Protein AF-A0A6A4A8B9-F1 (afdb_monomer)

Nearest PDB structures (foldseek):
  1eq6-assembly1_A  TM=3.989E-01  e=9.276E-01  Saccharomyces cerevisiae
  1jhs-assembly1_A  TM=3.597E-01  e=8.262E-01  Saccharomyces cerevisiae
  6zu5-assembly1_SC0  TM=3.795E-01  e=9.276E-01  Paranosema locustae
  7syr-assembly1_D  TM=2.553E-01  e=8.262E-01  Oryctolagus cuniculus
  6hmj-assembly1_A  TM=1.274E-01  e=1.562E+00  Nakamurella multipartita DSM 44233

Organism: NCBI:txid53985

Radius of gyration: 29.52 Å; Cα contacts (8 Å, |Δi|>4): 444; chains: 1; bounding box: 82×66×78 Å

Foldseek 3Di:
DPPDFDKAWPDAFDALQVVLVVVVVDAAKDWPDWDWDWDPRDPDPDTDTKIKTKIAHPFPVLCVVPVPDGFQKMKIWTAGPPPRTIIIIMGHDGPDPDRDDDQQDQRPVLLVQLLVVLVVVDDLVVSLVVSCVVVVDDPRNDDDSVVSVCSSPDPVSHPDDDDPDFDADPLQLLLLVQCVVVVQKDFQDDDCPDPVVVVPDPVPPQPPQKTFMHGHQFDWDQDPVVRDIWGPTPPSNTDDPVLSCQQHPPADPNHWIAGQVVLDIPGSNCVVRVYHSNSSNSCVVVVNPDPPPDDPPDPPDPCPVVVVVVVVPDDDDDPPDDDDPDDDD

Solvent-accessible surface area (backbone atoms only — not comparable to full-atom values): 19930 Å² total; per-residue (Å²): 132,84,81,80,79,70,70,45,78,77,43,73,74,28,47,56,69,56,41,51,55,54,57,66,74,46,73,52,59,42,80,78,44,76,46,80,41,78,51,82,83,66,90,67,88,68,92,52,50,14,41,41,33,37,31,34,66,64,36,60,47,33,42,66,77,31,77,90,52,78,55,64,22,34,36,36,39,41,34,32,73,83,81,41,31,25,33,34,30,36,30,72,52,66,78,49,86,68,76,54,90,70,77,43,66,81,50,73,68,55,48,52,52,45,44,57,42,46,75,72,67,51,54,65,69,57,42,52,55,45,48,31,66,74,66,75,45,58,80,80,59,44,56,57,66,74,62,47,42,52,56,76,67,35,66,93,62,52,89,69,73,84,75,92,62,78,70,73,50,73,46,44,48,48,24,26,52,51,33,35,75,67,70,32,33,46,73,57,73,82,45,94,83,35,70,71,55,72,58,73,51,76,92,66,68,67,54,93,56,37,48,34,33,34,59,51,87,74,59,69,46,76,38,80,91,77,73,47,75,40,46,82,50,60,79,77,41,49,65,56,73,73,64,53,42,30,62,41,63,89,53,49,97,67,24,37,59,26,34,60,78,83,62,40,46,77,37,56,35,20,75,75,62,62,40,41,42,61,44,48,41,50,25,52,76,70,66,62,56,79,68,76,91,57,79,82,82,71,84,81,59,92,58,60,69,64,49,65,60,48,67,76,72,58,79,93,68,79,77,94,70,89,76,77,96,77,81,87,129

Sequence (329 aa):
MVKRLLWTPLAIGFSAKDADTLLETLKASKITKSEPVPCTVCNDSAPHNMRYRLVRCSCKACAQEAPHAKCPWRGKTLHCEKLHTVDIFETGKHLTEIRAPTQPRLSAEMKDFARTMTAQGLTPVRIRNGIMRGFNLAPEDLPALAKFLTCCTSESLSGKTFASQPVIPASTLRRSKQLAAAKLLHEYMPTRGSIEFLLDNDDLTIPPESMRVISKPCPRVFDPEVGRTHEALMVTAQQGAHLSRMEIAEMPSFGWLVDTKARTCACRFYQKYAACISLAYALSVRGQLGTGQRETLVYRGPNKKRRLQSENQQESGRPPQSGYALNRR

Mean predicted aligned error: 17.63 Å

pLDDT: mean 81.0, std 16.04, range [36.56, 96.81]

Secondary structure (DSSP, 8-state):
----PPPEEEEEEEEHHHHHHHHHHSPPEEEEEEEEEE--SS--SS--EEEEEEEEE--HHHHHH-TTS--S-EEEEEEETTT-EEEEEEES--S------PPP---HHHHHHHHHHHHTT--HHHHHHHHHHHTT--GGGS--HHHHHHHHH-GGGS-PPPPSS----HHHHHHHHHHHHTTSEEE----TTSHHHHS--GGG---TTEEEEEE-PPPEEEETTTTEEEESS-GGG---HHHHHTTTTT--TT-EEEETTTTEE-SHHHHHHS--HHHHHHHHHTT-S---S-------STTHHHHHHHHTT--S---S----S----

Structure (mmCIF, N/CA/C/O backbone):
data_AF-A0A6A4A8B9-F1
#
_entry.id   AF-A0A6A4A8B9-F1
#
loop_
_atom_site.group_PDB
_atom_site.id
_atom_site.type_symbol
_atom_site.label_atom_id
_atom_site.label_alt_id
_atom_site.label_comp_id
_atom_site.label_asym_id
_atom_site.label_entity_id
_atom_site.label_seq_id
_atom_site.pdbx_PDB_ins_code
_atom_site.Cartn_x
_atom_site.Cartn_y
_atom_site.Cartn_z
_atom_site.occupancy
_atom_site.B_iso_or_equiv
_atom_site.auth_seq_id
_atom_site.auth_comp_id
_atom_site.auth_asym_id
_atom_site.auth_atom_id
_atom_site.pdbx_PDB_model_num
ATOM 1 N N . MET A 1 1 ? -37.802 8.720 9.685 1.00 40.09 1 MET A N 1
ATOM 2 C CA . MET A 1 1 ? -37.002 9.504 10.657 1.00 40.09 1 MET A CA 1
ATOM 3 C C . MET A 1 1 ? -35.805 8.680 11.115 1.00 40.09 1 MET A C 1
ATOM 5 O O . MET A 1 1 ? -35.996 7.623 11.704 1.00 40.09 1 MET A O 1
ATOM 9 N N . VAL A 1 2 ? -34.576 9.112 10.820 1.00 44.50 2 VAL A N 1
ATOM 10 C CA . VAL A 1 2 ? -33.365 8.448 11.332 1.00 44.50 2 VAL A CA 1
ATOM 11 C C . VAL A 1 2 ? -33.263 8.767 12.824 1.00 44.50 2 VAL A C 1
ATOM 13 O O . VAL A 1 2 ? -33.099 9.930 13.183 1.00 44.50 2 VAL A O 1
ATOM 16 N N . LYS A 1 3 ? -33.398 7.764 13.704 1.00 58.44 3 LYS A N 1
ATOM 17 C CA . LYS A 1 3 ? -33.199 7.958 15.150 1.00 58.44 3 LYS A CA 1
ATOM 18 C C . LYS A 1 3 ? -31.787 8.510 15.371 1.00 58.44 3 LYS A C 1
ATOM 20 O O . LYS A 1 3 ? -30.805 7.824 15.085 1.00 58.44 3 LYS A O 1
ATOM 25 N N . ARG A 1 4 ? -31.687 9.755 15.847 1.00 67.69 4 ARG A N 1
ATOM 26 C CA . ARG A 1 4 ? -30.413 10.379 16.220 1.00 67.69 4 ARG A CA 1
ATOM 27 C C . ARG A 1 4 ? -29.868 9.585 17.405 1.00 67.69 4 ARG A C 1
ATOM 29 O O . ARG A 1 4 ? -30.477 9.572 18.469 1.00 67.69 4 ARG A O 1
ATOM 36 N N . LEU A 1 5 ? -28.782 8.846 17.194 1.00 76.44 5 LEU A N 1
ATOM 37 C CA . LEU A 1 5 ? -28.134 8.109 18.277 1.00 76.44 5 LEU A CA 1
ATOM 38 C C . LEU A 1 5 ? -27.579 9.123 19.279 1.00 76.44 5 LEU A C 1
ATOM 40 O O . LEU A 1 5 ? -26.803 10.000 18.893 1.00 76.44 5 LEU A O 1
ATOM 44 N N . LEU A 1 6 ? -27.989 9.002 20.541 1.00 87.88 6 LEU A N 1
ATOM 45 C CA . LEU A 1 6 ? -27.434 9.794 21.630 1.00 87.88 6 LEU A CA 1
ATOM 46 C C . LEU A 1 6 ? -26.030 9.260 21.935 1.00 87.88 6 LEU A C 1
ATOM 48 O O . LEU A 1 6 ? -25.874 8.081 22.260 1.00 87.88 6 LEU A O 1
ATOM 52 N N . TRP A 1 7 ? -25.021 10.108 21.767 1.00 93.50 7 TRP A N 1
ATOM 53 C C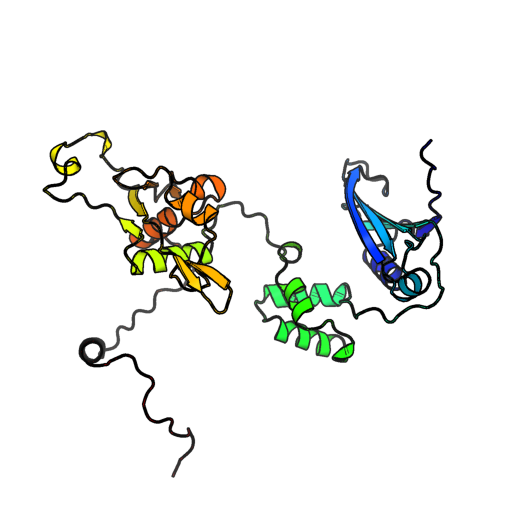A . TRP A 1 7 ? -23.626 9.781 22.049 1.00 93.50 7 TRP A CA 1
ATOM 54 C C . TRP A 1 7 ? -23.243 10.351 23.408 1.00 93.50 7 TRP A C 1
ATOM 56 O O . TRP A 1 7 ? -23.348 11.558 23.609 1.00 93.50 7 TRP A O 1
ATOM 66 N N . THR A 1 8 ? -22.764 9.494 24.300 1.00 94.12 8 THR A N 1
ATOM 67 C CA . THR A 1 8 ? -22.240 9.884 25.608 1.00 94.12 8 THR A CA 1
ATOM 68 C C . THR A 1 8 ? -20.728 10.074 25.498 1.00 94.12 8 THR A C 1
ATOM 70 O O . THR A 1 8 ? -20.061 9.186 24.959 1.00 94.12 8 THR A O 1
ATOM 73 N N . PRO A 1 9 ? -20.162 11.205 25.948 1.00 94.88 9 PRO A N 1
ATOM 74 C CA . PRO A 1 9 ? -18.715 11.387 25.969 1.00 94.88 9 PRO A CA 1
ATOM 75 C C . PRO A 1 9 ? -18.077 10.487 27.033 1.00 94.88 9 PRO A C 1
ATOM 77 O O . PRO A 1 9 ? -18.525 10.456 28.174 1.00 94.88 9 PRO A O 1
ATOM 80 N N . LEU A 1 10 ? -17.024 9.769 26.645 1.00 93.94 10 LEU A N 1
ATOM 81 C CA . LEU A 1 10 ? -16.129 9.047 27.555 1.00 93.94 10 LEU A CA 1
ATOM 82 C C . LEU A 1 10 ? -14.863 9.854 27.845 1.00 93.94 10 LEU A C 1
ATOM 84 O O . LEU A 1 10 ? -14.336 9.800 28.949 1.00 93.94 10 LEU A O 1
ATOM 88 N N . ALA A 1 11 ? -14.376 10.585 26.844 1.00 93.75 11 ALA A N 1
ATOM 89 C CA . ALA A 1 11 ? -13.205 11.442 26.939 1.00 93.75 11 ALA A CA 1
ATOM 90 C C . ALA A 1 11 ? -13.296 12.551 25.888 1.00 93.75 11 ALA A C 1
ATOM 92 O O . ALA A 1 11 ? -13.779 12.311 24.779 1.00 93.75 11 ALA A O 1
ATOM 93 N N . ILE A 1 12 ? -12.830 13.749 26.231 1.00 94.12 12 ILE A N 1
ATOM 94 C CA . ILE A 1 12 ? -12.786 14.910 25.336 1.00 94.12 12 ILE A CA 1
ATOM 95 C C . ILE A 1 12 ? -11.395 15.532 25.450 1.00 94.12 12 ILE A C 1
ATOM 97 O O . ILE A 1 12 ? -10.894 15.710 26.559 1.00 94.12 12 ILE A O 1
ATOM 101 N N . GLY A 1 13 ? -10.771 15.844 24.316 1.00 92.12 13 GLY A N 1
ATOM 102 C CA . GLY A 1 13 ? -9.482 16.525 24.245 1.00 92.12 13 GLY A CA 1
ATOM 103 C C . GLY A 1 13 ? -8.290 15.696 24.728 1.00 92.12 13 GLY A C 1
ATOM 104 O O . GLY A 1 13 ? -7.274 16.272 25.104 1.00 92.12 13 GLY A O 1
ATOM 105 N N . PHE A 1 14 ? -8.386 14.364 24.737 1.00 94.50 14 PHE A N 1
ATOM 106 C CA . PHE A 1 14 ? -7.284 13.508 25.185 1.00 94.50 14 PHE A CA 1
ATOM 107 C C . PHE A 1 14 ? -6.113 13.572 24.208 1.00 94.50 14 PHE A C 1
ATOM 109 O O . PHE A 1 14 ? -6.313 13.704 23.000 1.00 94.50 14 PHE A O 1
ATOM 116 N N . SER A 1 15 ? -4.889 13.409 24.712 1.00 92.12 15 SER A N 1
ATOM 117 C CA . SER A 1 15 ? -3.753 13.135 23.834 1.00 92.12 15 SER A CA 1
ATOM 118 C C . SER A 1 15 ? -3.966 11.799 23.112 1.00 92.12 15 SER A C 1
ATOM 120 O O . SER A 1 15 ? -4.653 10.906 23.618 1.00 92.12 15 SER A O 1
ATOM 122 N N . ALA A 1 16 ? -3.351 11.616 21.942 1.00 86.44 16 ALA A N 1
ATOM 123 C CA . ALA A 1 16 ? -3.413 10.336 21.235 1.00 86.44 16 ALA A CA 1
ATOM 124 C C . ALA A 1 16 ? -2.968 9.143 22.112 1.00 86.44 16 ALA A C 1
ATOM 126 O O . ALA A 1 16 ? -3.561 8.069 22.021 1.00 86.44 16 ALA A O 1
ATOM 127 N N . LYS A 1 17 ? -1.981 9.339 23.003 1.00 83.56 17 LYS A N 1
ATOM 128 C CA . LYS A 1 17 ? -1.482 8.297 23.917 1.00 83.56 17 LYS A CA 1
ATOM 129 C C . LYS A 1 17 ? -2.514 7.929 24.988 1.00 83.56 17 LYS A C 1
ATOM 131 O O . LYS A 1 17 ? -2.771 6.745 25.211 1.00 83.56 17 LYS A O 1
ATOM 136 N N . ASP A 1 18 ? -3.127 8.925 25.621 1.00 89.06 18 ASP A N 1
ATOM 137 C CA . ASP A 1 18 ? -4.123 8.692 26.676 1.00 89.06 18 ASP A CA 1
ATOM 138 C C . ASP A 1 18 ? -5.399 8.086 26.093 1.00 89.06 18 ASP A C 1
ATOM 140 O O . ASP A 1 18 ? -6.011 7.196 26.685 1.00 89.06 18 ASP A O 1
ATOM 144 N N . ALA A 1 19 ? -5.773 8.522 24.890 1.00 89.75 19 ALA A N 1
ATOM 145 C CA . ALA A 1 19 ? -6.896 7.971 24.153 1.00 89.75 19 ALA A CA 1
ATOM 146 C C . ALA A 1 19 ? -6.676 6.496 23.797 1.00 89.75 19 ALA A C 1
ATOM 148 O O . ALA A 1 19 ? -7.572 5.683 24.019 1.00 89.75 19 ALA A O 1
ATOM 149 N N . ASP A 1 20 ? -5.494 6.128 23.294 1.00 84.81 20 ASP A N 1
ATOM 150 C CA . ASP A 1 20 ? -5.150 4.728 23.028 1.00 84.81 20 ASP A CA 1
ATOM 151 C C . ASP A 1 20 ? -5.185 3.889 24.315 1.00 84.81 20 ASP A C 1
ATOM 153 O O . ASP A 1 20 ? -5.780 2.811 24.325 1.00 84.81 20 ASP A O 1
ATOM 157 N N . THR A 1 21 ? -4.650 4.421 25.418 1.00 86.50 21 THR A N 1
ATOM 158 C CA . THR A 1 21 ? -4.685 3.766 26.737 1.00 86.50 21 THR A CA 1
ATOM 159 C C . THR A 1 21 ? -6.125 3.525 27.199 1.00 86.50 21 THR A C 1
ATOM 161 O O . THR A 1 21 ? -6.482 2.409 27.575 1.00 86.50 21 THR A O 1
ATOM 164 N N . LEU A 1 22 ? -7.002 4.532 27.101 1.00 88.25 22 LEU A N 1
ATOM 165 C CA . LEU A 1 22 ? -8.419 4.382 27.439 1.00 88.25 22 LEU A CA 1
ATOM 166 C C . LEU A 1 22 ? -9.103 3.344 26.537 1.00 88.25 22 LEU A C 1
ATOM 168 O O . LEU A 1 22 ? -9.835 2.488 27.032 1.00 88.25 22 LEU A O 1
ATOM 172 N N . LEU A 1 23 ? -8.845 3.374 25.226 1.00 87.00 23 LEU A N 1
ATOM 173 C CA . LEU A 1 23 ? -9.410 2.417 24.267 1.00 87.00 23 LEU A CA 1
ATOM 174 C C . LEU A 1 23 ? -8.962 0.972 24.534 1.00 87.00 23 LEU A C 1
ATOM 176 O O . LEU A 1 23 ? -9.726 0.049 24.246 1.00 87.00 23 LEU A O 1
ATOM 180 N N . GLU A 1 24 ? -7.766 0.762 25.087 1.00 81.06 24 GLU A N 1
ATOM 181 C CA . GLU A 1 24 ? -7.281 -0.554 25.522 1.00 81.06 24 GLU A CA 1
ATOM 182 C C . GLU A 1 24 ? -8.038 -1.083 26.749 1.00 81.06 24 GLU A C 1
ATOM 184 O O . GLU A 1 24 ? -8.233 -2.295 26.866 1.00 81.06 24 GLU A O 1
ATOM 189 N N . THR A 1 25 ? -8.548 -0.202 27.618 1.00 82.62 25 THR A N 1
ATOM 190 C CA . THR A 1 25 ? -9.390 -0.612 28.757 1.00 82.62 25 THR A CA 1
ATOM 191 C C . THR A 1 25 ? -10.806 -1.031 28.353 1.00 82.62 25 THR A C 1
ATOM 193 O O . THR A 1 25 ? -11.484 -1.725 29.118 1.00 82.62 25 THR A O 1
ATOM 196 N N . LEU A 1 26 ? -11.276 -0.627 27.167 1.00 85.94 26 LEU A N 1
ATOM 197 C CA . LEU A 1 26 ? -12.601 -0.981 26.664 1.00 85.94 26 LEU A CA 1
ATOM 198 C C . LEU A 1 26 ? -12.637 -2.425 26.152 1.00 85.94 26 LEU A C 1
ATOM 200 O O . LEU A 1 26 ? -11.629 -3.033 25.788 1.00 85.94 26 LEU A O 1
ATOM 204 N N . LYS A 1 27 ? -13.842 -3.000 26.071 1.00 87.81 27 LYS A N 1
ATOM 205 C CA . LYS A 1 27 ? -14.005 -4.336 25.487 1.00 87.81 27 LYS A CA 1
ATOM 206 C C . LYS A 1 27 ? -13.560 -4.357 24.032 1.00 87.81 27 LYS A C 1
ATOM 208 O O . LYS A 1 27 ? -13.683 -3.370 23.306 1.00 87.81 27 LYS A O 1
ATOM 213 N N . ALA A 1 28 ? -13.126 -5.539 23.588 1.00 86.75 28 ALA A N 1
ATOM 214 C CA . ALA A 1 28 ? -12.735 -5.765 22.204 1.00 86.75 28 ALA A CA 1
ATOM 215 C C . ALA A 1 28 ? -13.767 -5.180 21.234 1.00 86.75 28 ALA A C 1
ATOM 217 O O . ALA A 1 28 ? -14.943 -5.554 21.235 1.00 86.75 28 ALA A O 1
ATOM 218 N N . SER A 1 29 ? -13.292 -4.265 20.397 1.00 88.44 29 SER A N 1
ATOM 219 C CA . SER A 1 29 ? -14.077 -3.608 19.368 1.00 88.44 29 SER A CA 1
ATOM 220 C C . SER A 1 29 ? -13.354 -3.656 18.023 1.00 88.44 29 SER A C 1
ATOM 222 O O . SER A 1 29 ? -12.151 -3.937 17.938 1.00 88.44 29 SER A O 1
ATOM 224 N N . LYS A 1 30 ? -14.118 -3.442 16.950 1.00 89.75 30 LYS A N 1
ATOM 225 C CA . LYS A 1 30 ? -13.615 -3.347 15.576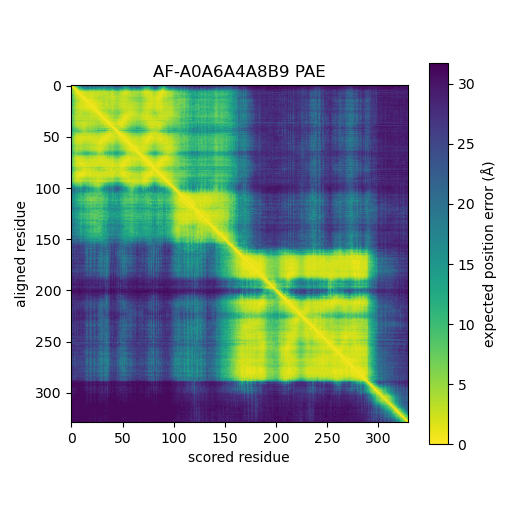 1.00 89.75 30 LYS A CA 1
ATOM 226 C C . LYS A 1 30 ? -14.077 -2.053 14.924 1.00 89.75 30 LYS A C 1
ATOM 228 O O . LYS A 1 30 ? -15.237 -1.665 15.079 1.00 89.75 30 LYS A O 1
ATOM 233 N N . ILE A 1 31 ? -13.183 -1.423 14.167 1.00 91.62 31 ILE A N 1
ATOM 234 C CA . ILE A 1 31 ? -13.503 -0.256 13.342 1.00 91.62 31 ILE A CA 1
ATOM 235 C C . ILE A 1 31 ? -14.373 -0.721 12.175 1.00 91.62 31 ILE A C 1
ATOM 237 O O . ILE A 1 31 ? -14.037 -1.662 11.463 1.00 91.62 31 ILE A O 1
ATOM 241 N N . THR A 1 32 ? -15.519 -0.071 12.014 1.00 93.31 32 THR A N 1
ATOM 242 C CA . THR A 1 32 ? -16.495 -0.337 10.944 1.00 93.31 32 THR A CA 1
ATOM 243 C C . THR A 1 32 ? -16.571 0.785 9.923 1.00 93.31 32 THR A C 1
ATOM 245 O O . THR A 1 32 ? -16.989 0.551 8.797 1.00 93.31 32 THR A O 1
ATOM 248 N N . LYS A 1 33 ? -16.149 1.991 10.307 1.00 93.62 33 LYS A N 1
ATOM 249 C CA . LYS A 1 33 ? -16.045 3.152 9.429 1.00 93.62 33 LYS A CA 1
ATOM 250 C C . LYS A 1 33 ? -14.826 3.962 9.845 1.00 93.62 33 LYS A C 1
ATOM 252 O O . LYS A 1 33 ? -14.618 4.149 11.044 1.00 93.62 33 LYS A O 1
ATOM 257 N N . SER A 1 34 ? -14.033 4.420 8.882 1.00 94.31 34 SER A N 1
ATOM 258 C CA . SER A 1 34 ? -12.961 5.385 9.111 1.00 94.31 34 SER A CA 1
ATOM 259 C C . SER A 1 34 ? -12.822 6.289 7.899 1.00 94.31 34 SER A C 1
ATOM 261 O O . SER A 1 34 ? -12.497 5.805 6.820 1.00 94.31 34 SER A O 1
ATOM 263 N N . GLU A 1 35 ? -13.048 7.582 8.085 1.00 92.81 35 GLU A N 1
ATOM 264 C CA . GLU A 1 35 ? -13.013 8.572 7.009 1.00 92.81 35 GLU A CA 1
ATOM 265 C C . GLU A 1 35 ? -12.439 9.902 7.524 1.00 92.81 35 GLU A C 1
ATOM 267 O O . GLU A 1 35 ? -12.560 10.192 8.721 1.00 92.81 35 GLU A O 1
ATOM 272 N N . PRO A 1 36 ? -11.775 10.686 6.661 1.00 94.81 36 PRO A N 1
ATOM 273 C CA . PRO A 1 36 ? -11.435 12.069 6.961 1.00 94.81 36 PRO A CA 1
ATOM 274 C C . PRO A 1 36 ? -12.680 12.955 6.813 1.00 94.81 36 PRO A C 1
ATOM 276 O O . PRO A 1 36 ? -13.428 12.823 5.846 1.00 94.81 36 PRO A O 1
ATOM 279 N N . VAL A 1 37 ? -12.902 13.853 7.767 1.00 93.62 37 VAL A N 1
ATOM 280 C CA . VAL A 1 37 ? -13.974 14.865 7.742 1.00 93.62 37 VAL A CA 1
ATOM 281 C C . VAL A 1 37 ? -13.424 16.201 8.248 1.00 93.62 37 VAL A C 1
ATOM 283 O O . VAL A 1 37 ? -12.426 16.177 8.969 1.00 93.62 37 VAL A O 1
ATOM 286 N N . PRO A 1 38 ? -14.045 17.352 7.932 1.00 94.50 38 PRO A N 1
ATOM 287 C CA . PRO A 1 38 ? -13.626 18.639 8.485 1.00 94.50 38 PRO A CA 1
ATOM 288 C C . PRO A 1 38 ? -13.529 18.588 10.011 1.00 94.50 38 PRO A C 1
ATOM 290 O O . PRO A 1 38 ? -14.412 18.036 10.674 1.00 94.50 38 PRO A O 1
ATOM 293 N N . CYS A 1 39 ? -12.435 19.110 10.564 1.00 93.50 39 CYS A N 1
ATOM 294 C CA . CYS A 1 39 ? -12.191 19.045 11.997 1.00 93.50 39 CYS A CA 1
ATOM 295 C C . CYS A 1 39 ? -13.202 19.887 12.779 1.00 93.50 39 CYS A C 1
ATOM 297 O O . CYS A 1 39 ? -13.413 21.058 12.480 1.00 93.50 39 CYS A O 1
ATOM 299 N N . THR A 1 40 ? -13.796 19.282 13.807 1.00 91.38 40 THR A N 1
ATOM 300 C CA . THR A 1 40 ? -14.660 19.966 14.784 1.00 91.38 40 THR A CA 1
ATOM 301 C C . THR A 1 40 ? -14.207 19.719 16.225 1.00 91.38 40 THR A C 1
ATOM 303 O O . THR A 1 40 ? -14.969 19.969 17.151 1.00 91.38 40 THR A O 1
ATOM 306 N N . VAL A 1 41 ? -13.021 19.129 16.413 1.00 90.44 41 VAL A N 1
ATOM 307 C CA . VAL A 1 41 ? -12.488 18.720 17.727 1.00 90.44 41 VAL A CA 1
ATOM 308 C C . VAL A 1 41 ? -11.615 19.811 18.340 1.00 90.44 41 VAL A C 1
ATOM 310 O O . VAL A 1 41 ? -11.570 19.951 19.556 1.00 90.44 41 VAL A O 1
ATOM 313 N N . CYS A 1 42 ? -10.908 20.587 17.518 1.00 89.50 42 CYS A N 1
ATOM 314 C CA . CYS A 1 42 ? -10.072 21.683 17.992 1.00 89.50 42 CYS A CA 1
ATOM 315 C C . CYS A 1 42 ? -10.525 23.036 17.444 1.00 89.50 42 CYS A C 1
ATOM 317 O O . CYS A 1 42 ? -11.215 23.111 16.430 1.00 89.50 42 CYS A O 1
ATOM 319 N N . ASN A 1 43 ? -10.068 24.102 18.102 1.00 87.44 43 ASN A N 1
ATOM 320 C CA . ASN A 1 43 ? -10.345 25.491 17.730 1.00 87.44 43 ASN A CA 1
ATOM 321 C C . ASN A 1 43 ? -9.258 26.087 16.816 1.00 87.44 43 ASN A C 1
ATOM 323 O O . ASN A 1 43 ? -9.020 27.292 16.841 1.00 87.44 43 ASN A O 1
ATOM 327 N N . ASP A 1 44 ? -8.549 25.257 16.048 1.00 87.56 44 ASP A N 1
ATOM 328 C CA . ASP A 1 44 ? -7.549 25.761 15.107 1.00 87.56 44 ASP A CA 1
ATOM 329 C C . ASP A 1 44 ? -8.239 26.483 13.941 1.00 87.56 44 ASP A C 1
ATOM 331 O O . ASP A 1 44 ? -9.192 25.970 13.354 1.00 87.56 44 ASP A O 1
ATOM 335 N N . SER A 1 45 ? -7.761 27.683 13.613 1.00 86.38 45 SER A N 1
ATOM 336 C CA . SER A 1 45 ? -8.355 28.541 12.586 1.00 86.38 45 SER A CA 1
ATOM 337 C C . SER A 1 45 ? -8.081 28.066 11.159 1.00 86.38 45 SER A C 1
ATOM 339 O O . SER A 1 45 ? -8.809 28.446 10.241 1.00 86.38 45 SER A O 1
ATOM 341 N N . ALA A 1 46 ? -7.051 27.242 10.943 1.00 89.44 46 ALA A N 1
ATOM 342 C CA . ALA A 1 46 ? -6.739 26.720 9.624 1.00 89.44 46 ALA A CA 1
ATOM 343 C C . ALA A 1 46 ? -7.627 25.504 9.306 1.00 89.44 46 ALA A C 1
ATOM 345 O O . ALA A 1 46 ? -7.687 24.560 10.105 1.00 89.44 46 ALA A O 1
ATOM 346 N N . PRO A 1 47 ? -8.270 25.459 8.124 1.00 89.38 47 PRO A N 1
ATOM 347 C CA . PRO A 1 47 ? -9.077 24.315 7.733 1.00 89.38 47 PRO A CA 1
ATOM 348 C C . PRO A 1 47 ? -8.194 23.070 7.622 1.00 89.38 47 PRO A C 1
ATOM 350 O O . PRO A 1 47 ? -7.185 23.051 6.920 1.00 89.38 47 PRO A O 1
ATOM 353 N N . HIS A 1 48 ? -8.582 22.018 8.330 1.00 92.19 48 HIS A N 1
ATOM 354 C CA . HIS A 1 48 ? -7.911 20.726 8.308 1.00 92.19 48 HIS A CA 1
ATOM 355 C C . HIS A 1 48 ? -8.917 19.612 8.609 1.00 92.19 48 HIS A C 1
ATOM 357 O O . HIS A 1 48 ? -10.061 19.862 9.005 1.00 92.19 48 HIS A O 1
ATOM 363 N N . ASN A 1 49 ? -8.486 18.368 8.415 1.00 93.19 49 ASN A N 1
ATOM 364 C CA . ASN A 1 49 ? -9.327 17.203 8.637 1.00 93.19 49 ASN A CA 1
ATOM 365 C C . ASN A 1 49 ? -9.101 16.598 10.026 1.00 93.19 49 ASN A C 1
ATOM 367 O O . ASN A 1 49 ? -8.007 16.621 10.589 1.00 93.19 49 ASN A O 1
ATOM 371 N N . MET A 1 50 ? -10.161 15.998 10.553 1.00 94.88 50 MET A N 1
ATOM 372 C CA . MET A 1 50 ? -10.103 15.019 11.623 1.00 94.88 50 MET A CA 1
ATOM 373 C C . MET A 1 50 ? -10.464 13.641 11.077 1.00 94.88 50 MET A C 1
ATOM 375 O O . MET A 1 50 ? -11.256 13.487 10.144 1.00 94.88 50 MET A O 1
ATOM 379 N N . ARG A 1 51 ? -9.929 12.603 11.709 1.00 95.94 51 ARG A N 1
ATOM 380 C CA . ARG A 1 51 ? -10.284 11.221 11.421 1.00 95.94 51 ARG A CA 1
ATOM 381 C C . ARG A 1 51 ? -11.514 10.830 12.232 1.00 95.94 51 ARG A C 1
ATOM 383 O O . ARG A 1 51 ? -11.420 10.606 13.438 1.00 95.94 51 ARG A O 1
ATOM 390 N N . TYR A 1 52 ? -12.649 10.676 11.559 1.00 95.25 52 TYR A N 1
ATOM 391 C CA . TYR A 1 52 ? -13.873 10.133 12.139 1.00 95.25 52 TYR A CA 1
ATOM 392 C C . TYR A 1 52 ? -13.841 8.604 12.086 1.00 95.25 52 TYR A C 1
ATOM 394 O O . TYR A 1 52 ? -13.661 8.012 11.015 1.00 95.25 52 TYR A O 1
ATOM 402 N N . ARG A 1 53 ? -14.019 7.932 13.228 1.00 96.00 53 ARG A N 1
ATOM 403 C CA . ARG A 1 53 ? -14.093 6.465 13.298 1.00 96.00 53 ARG A CA 1
ATOM 404 C C . ARG A 1 53 ? -15.323 6.005 14.062 1.00 96.00 53 ARG A C 1
ATOM 406 O O . ARG A 1 53 ? -15.615 6.504 15.142 1.00 96.00 53 ARG A O 1
ATOM 413 N N . LEU A 1 54 ? -15.992 4.981 13.532 1.00 95.00 54 LEU A N 1
ATOM 414 C CA . LEU A 1 54 ? -17.037 4.240 14.242 1.00 95.00 54 LEU A CA 1
ATOM 415 C C . LEU A 1 54 ? -16.568 2.830 14.549 1.00 95.00 54 LEU A C 1
ATOM 417 O O . LEU A 1 54 ? -16.166 2.090 13.645 1.00 95.00 54 LEU A O 1
ATOM 421 N N . VAL A 1 55 ? -16.714 2.430 15.806 1.00 93.62 55 VAL A N 1
ATOM 422 C CA . VAL A 1 55 ? -16.388 1.091 16.292 1.00 93.62 55 VAL A CA 1
ATOM 423 C C . VAL A 1 55 ? -17.633 0.361 16.792 1.00 93.62 55 VAL A C 1
ATOM 425 O O . VAL A 1 55 ? -18.609 0.966 17.234 1.00 93.62 55 VAL A O 1
ATOM 428 N N . ARG A 1 56 ? -17.616 -0.969 16.699 1.00 93.94 56 ARG A N 1
ATOM 429 C CA . ARG A 1 56 ? -18.668 -1.859 17.225 1.00 93.94 56 ARG A CA 1
ATOM 430 C C . ARG A 1 56 ? -18.043 -2.968 18.050 1.00 93.94 56 ARG A C 1
ATOM 432 O O . ARG A 1 56 ? -16.882 -3.302 17.802 1.00 93.94 56 ARG A O 1
ATOM 439 N N . CYS A 1 57 ? -18.799 -3.570 18.974 1.00 91.88 57 CYS A N 1
ATOM 440 C CA . CYS A 1 57 ? -18.240 -4.680 19.748 1.00 91.88 57 CYS A CA 1
ATOM 441 C C . CYS A 1 57 ? -17.813 -5.843 18.846 1.00 91.88 57 CYS A C 1
ATOM 443 O O . CYS A 1 57 ? -18.500 -6.206 17.888 1.00 91.88 57 CYS A O 1
ATOM 445 N N . SER A 1 58 ? -16.680 -6.438 19.197 1.00 89.94 58 SER A N 1
ATOM 446 C CA . SER A 1 58 ? -16.169 -7.718 18.701 1.00 89.94 58 SER A CA 1
ATOM 447 C C . SER A 1 58 ? -15.837 -8.677 19.855 1.00 89.94 58 SER A C 1
ATOM 449 O O . SER A 1 58 ? -15.161 -9.686 19.669 1.00 89.94 58 SER A O 1
ATOM 451 N N . CYS A 1 59 ? -16.315 -8.359 21.057 1.00 88.19 59 CYS A N 1
ATOM 452 C CA . CYS A 1 59 ? -16.193 -9.146 22.271 1.00 88.19 59 CYS A CA 1
ATOM 453 C C . CYS A 1 59 ? -16.861 -10.524 22.143 1.00 88.19 59 CYS A C 1
ATOM 455 O O . CYS A 1 59 ? -18.053 -10.619 21.850 1.00 88.19 59 CYS A O 1
ATOM 457 N N . LYS A 1 60 ? -16.106 -11.594 22.436 1.00 88.44 60 LYS A N 1
ATOM 458 C CA . LYS A 1 60 ? -16.614 -12.977 22.395 1.00 88.44 60 LYS A CA 1
ATOM 459 C C . LYS A 1 60 ? -17.755 -13.214 23.386 1.00 88.44 60 LYS A C 1
ATOM 461 O O . LYS A 1 60 ? -18.737 -13.834 23.013 1.00 88.44 60 LYS A O 1
ATOM 466 N N . ALA A 1 61 ? -17.660 -12.658 24.596 1.00 89.50 61 ALA A N 1
ATOM 467 C CA . ALA A 1 61 ? -18.694 -12.818 25.618 1.00 89.50 61 ALA A CA 1
ATOM 468 C C . ALA A 1 61 ? -20.060 -12.271 25.161 1.00 89.50 61 ALA A C 1
ATOM 470 O O . ALA A 1 61 ? -21.065 -12.950 25.306 1.00 89.50 61 ALA A O 1
ATOM 471 N N . CYS A 1 62 ? -20.121 -11.083 24.540 1.00 90.56 62 CYS A N 1
ATOM 472 C CA . CYS A 1 62 ? -21.405 -10.593 24.017 1.00 90.56 62 CYS A CA 1
ATOM 473 C C . CYS A 1 62 ? -21.859 -11.338 22.757 1.00 90.56 62 CYS A C 1
ATOM 475 O O . CYS A 1 62 ? -23.049 -11.347 22.472 1.00 90.56 62 CYS A O 1
ATOM 477 N N . ALA A 1 63 ? -20.936 -11.920 21.985 1.00 90.00 63 ALA A N 1
ATOM 478 C CA . ALA A 1 63 ? -21.300 -12.763 20.849 1.00 90.00 63 ALA A CA 1
ATOM 479 C C . ALA A 1 63 ? -21.888 -14.113 21.297 1.00 90.00 63 ALA A C 1
ATOM 481 O O . ALA A 1 63 ? -22.736 -14.652 20.602 1.00 90.00 63 ALA A O 1
ATOM 482 N N . GLN A 1 64 ? -21.457 -14.645 22.444 1.00 90.00 64 GLN A N 1
ATOM 483 C CA . GLN A 1 64 ? -22.014 -15.864 23.039 1.00 90.00 64 GLN A CA 1
ATOM 484 C C . GLN A 1 64 ? -23.395 -15.627 23.652 1.00 90.00 64 GLN A C 1
ATOM 486 O O . GLN A 1 64 ? -24.273 -16.457 23.464 1.00 90.00 64 GLN A O 1
ATOM 491 N N . GLU A 1 65 ? -23.595 -14.486 24.318 1.00 90.62 65 GLU A N 1
ATOM 492 C CA . GLU A 1 65 ? -24.890 -14.115 24.909 1.00 90.62 65 GLU A CA 1
ATOM 493 C C . GLU A 1 65 ? -25.993 -13.965 23.855 1.00 90.62 65 GLU A C 1
ATOM 495 O O . GLU A 1 65 ? -27.138 -14.346 24.069 1.00 90.62 65 GLU A O 1
ATOM 500 N N . ALA A 1 66 ? -25.649 -13.423 22.685 1.00 88.31 66 ALA A N 1
ATOM 501 C CA . ALA A 1 66 ? -26.587 -13.304 21.578 1.00 88.31 66 ALA A CA 1
ATOM 502 C C . ALA A 1 66 ? -25.935 -13.711 20.247 1.00 88.31 66 ALA A C 1
ATOM 504 O O . ALA A 1 66 ? -25.528 -12.844 19.469 1.00 88.31 66 ALA A O 1
ATOM 505 N N . PRO A 1 67 ? -25.881 -15.020 19.933 1.00 87.69 67 PRO A N 1
ATOM 506 C CA . PRO A 1 67 ? -25.230 -15.531 18.722 1.00 87.69 67 PRO A CA 1
ATOM 507 C C . PRO A 1 67 ? -25.835 -14.985 17.425 1.00 87.69 67 PRO A C 1
ATOM 509 O O . PRO A 1 67 ? -25.136 -14.789 16.431 1.00 87.69 67 PRO A O 1
ATOM 512 N N . HIS A 1 68 ? -27.138 -14.698 17.446 1.00 89.88 68 HIS A N 1
ATOM 513 C CA . HIS A 1 68 ? -27.897 -14.239 16.282 1.00 89.88 68 HIS A CA 1
ATOM 514 C C . HIS A 1 68 ? -28.149 -12.725 16.267 1.00 89.88 68 HIS A C 1
ATOM 516 O O . HIS A 1 68 ? -28.747 -12.217 15.318 1.00 89.88 68 HIS A O 1
ATOM 522 N N . ALA A 1 69 ? -27.685 -11.977 17.277 1.00 88.81 69 ALA A N 1
ATOM 523 C CA . ALA A 1 69 ? -27.886 -10.533 17.354 1.00 88.81 69 ALA A CA 1
ATOM 524 C C . ALA A 1 69 ? -26.566 -9.771 17.503 1.00 88.81 69 ALA A C 1
ATOM 526 O O . ALA A 1 69 ? -25.572 -10.239 18.050 1.00 88.81 69 ALA A O 1
ATOM 527 N N . LYS A 1 70 ? -26.540 -8.533 17.003 1.00 90.31 70 LYS A N 1
ATOM 528 C CA . LYS A 1 70 ? -25.379 -7.654 17.178 1.00 90.31 70 LYS A CA 1
ATOM 529 C C . LYS A 1 70 ? -25.452 -6.994 18.550 1.00 90.31 70 LYS A C 1
ATOM 531 O O . LYS A 1 70 ? -26.481 -6.426 18.899 1.00 90.31 70 LYS A O 1
ATOM 536 N N . CYS A 1 71 ? -24.323 -6.971 19.256 1.00 92.38 71 CYS A N 1
ATOM 537 C CA . CYS A 1 71 ? -24.168 -6.183 20.476 1.00 92.38 71 CYS A CA 1
ATOM 538 C C . CYS A 1 71 ? -24.601 -4.715 20.235 1.00 92.38 71 CYS A C 1
ATOM 540 O O . CYS A 1 71 ? -24.171 -4.129 19.227 1.00 92.38 71 CYS A O 1
ATOM 542 N N . PRO A 1 72 ? -25.436 -4.122 21.114 1.00 92.44 72 PRO A N 1
ATOM 543 C CA . PRO A 1 72 ? -25.961 -2.778 20.901 1.00 92.44 72 PRO A CA 1
ATOM 544 C C . PRO A 1 72 ? -24.901 -1.688 21.092 1.00 92.44 72 PRO A C 1
ATOM 546 O O . PRO A 1 72 ? -25.023 -0.629 20.475 1.00 92.44 72 PRO A O 1
ATOM 549 N N . TRP A 1 73 ? -23.847 -1.961 21.871 1.00 94.00 73 TRP A N 1
ATOM 550 C CA . TRP A 1 73 ? -22.740 -1.033 22.090 1.00 94.00 73 TRP A CA 1
ATOM 551 C C . TRP A 1 73 ? -22.030 -0.618 20.798 1.00 94.00 73 TRP A C 1
ATOM 553 O O . TRP A 1 73 ? -21.678 -1.440 19.933 1.00 94.00 73 TRP A O 1
ATOM 563 N N . ARG A 1 74 ? -21.757 0.681 20.705 1.00 94.50 74 ARG A N 1
ATOM 564 C CA . ARG A 1 74 ? -20.958 1.314 19.659 1.00 94.50 74 ARG A CA 1
ATOM 565 C C . ARG A 1 74 ? -20.088 2.393 20.281 1.00 94.50 74 ARG A C 1
ATOM 567 O O . ARG A 1 74 ? -20.513 3.077 21.202 1.00 94.50 74 ARG A O 1
ATOM 574 N N . GLY A 1 75 ? -18.924 2.600 19.687 1.00 94.94 75 GLY A N 1
ATOM 575 C CA . GLY A 1 75 ? -18.046 3.714 20.014 1.00 94.94 75 GLY A CA 1
ATOM 576 C C . GLY A 1 75 ? -17.811 4.611 18.806 1.00 94.94 75 GLY A C 1
ATOM 577 O O . GLY A 1 75 ? -17.982 4.197 17.652 1.00 94.94 75 GLY A O 1
ATOM 578 N N . LYS A 1 76 ? -17.393 5.839 19.077 1.00 95.19 76 LYS A N 1
ATOM 579 C CA . LYS A 1 76 ? -16.996 6.835 18.088 1.00 95.19 76 LYS A CA 1
ATOM 580 C C . LYS A 1 76 ? -15.725 7.510 18.575 1.00 95.19 76 LYS A C 1
ATOM 582 O O . LYS A 1 76 ? -15.684 7.938 19.723 1.00 95.19 76 LYS A O 1
ATOM 587 N N . THR A 1 77 ? -14.726 7.628 17.707 1.00 96.19 77 THR A N 1
ATOM 588 C CA . THR A 1 77 ? -13.534 8.432 17.991 1.00 96.19 77 THR A CA 1
ATOM 589 C C . THR A 1 77 ? -13.352 9.513 16.939 1.00 96.19 77 THR A C 1
ATOM 591 O O . THR A 1 77 ? -13.557 9.266 15.745 1.00 96.19 77 THR A O 1
ATOM 594 N N . LEU A 1 78 ? -13.018 10.718 17.394 1.00 96.12 78 LEU A N 1
ATOM 595 C CA . LEU A 1 78 ? -12.729 11.882 16.563 1.00 96.12 78 LEU A CA 1
ATOM 596 C C . LEU A 1 78 ? -11.288 12.297 16.848 1.00 96.12 78 LEU A C 1
ATOM 598 O O . LEU A 1 78 ? -11.007 12.761 17.943 1.00 96.12 78 LEU A O 1
ATOM 602 N N . HIS A 1 79 ? -10.374 12.080 15.905 1.00 95.69 79 HIS A N 1
ATOM 603 C CA . HIS A 1 79 ? -8.954 12.397 16.091 1.00 95.69 79 HIS A CA 1
ATOM 604 C C . HIS A 1 79 ? -8.541 13.556 15.190 1.00 95.69 79 HIS A C 1
ATOM 606 O O . HIS A 1 79 ? -8.575 13.417 13.967 1.00 95.69 79 HIS A O 1
ATOM 612 N N . CYS A 1 80 ? -8.140 14.678 15.778 1.00 94.31 80 CYS A N 1
ATOM 613 C CA . CYS A 1 80 ? -7.582 15.809 15.048 1.00 94.31 80 CYS A CA 1
ATOM 614 C C . CYS A 1 80 ? -6.208 15.434 14.474 1.00 94.31 80 CYS A C 1
ATOM 616 O O . CYS A 1 80 ? -5.299 15.073 15.217 1.00 94.31 80 CYS A O 1
ATOM 618 N N . GLU A 1 81 ? -6.029 15.535 13.155 1.00 88.38 81 GLU A N 1
ATOM 619 C CA . GLU A 1 81 ? -4.753 15.174 12.518 1.00 88.38 81 GLU A CA 1
ATOM 620 C C . GLU A 1 81 ? -3.654 16.226 12.746 1.00 88.38 81 GLU A C 1
ATOM 622 O O . GLU A 1 81 ? -2.482 15.910 12.569 1.00 88.38 81 GLU A O 1
ATOM 627 N N . LYS A 1 82 ? -4.020 17.448 13.161 1.00 89.69 82 LYS A N 1
ATOM 628 C CA . LYS A 1 82 ? -3.093 18.570 13.369 1.00 89.69 82 LYS A CA 1
ATOM 629 C C . LYS A 1 82 ? -2.588 18.677 14.809 1.00 89.69 82 LYS A C 1
ATOM 631 O O . LYS A 1 82 ? -1.387 18.747 15.032 1.00 89.69 82 LYS A O 1
ATOM 636 N N . LEU A 1 83 ? -3.501 18.701 15.782 1.00 89.94 83 LEU A N 1
ATOM 637 C CA . LEU A 1 83 ? -3.167 18.830 17.208 1.00 89.94 83 LEU A CA 1
ATOM 638 C C . LEU A 1 83 ? -3.067 17.481 17.930 1.00 89.94 83 LEU A C 1
ATOM 640 O O . LEU A 1 83 ? -2.756 17.451 19.116 1.00 89.94 83 LEU A O 1
ATOM 644 N N . HIS A 1 84 ? -3.347 16.370 17.240 1.00 90.50 84 HIS A N 1
ATOM 645 C CA . HIS A 1 84 ? -3.305 15.013 17.799 1.00 90.50 84 HIS A CA 1
ATOM 646 C C . HIS A 1 84 ? -4.165 14.815 19.059 1.00 90.50 84 HIS A C 1
ATOM 648 O O . HIS A 1 84 ? -3.881 13.951 19.893 1.00 90.50 84 HIS A O 1
ATOM 654 N N . THR A 1 85 ? -5.242 15.596 19.176 1.00 93.75 85 THR A N 1
ATOM 655 C CA . THR A 1 85 ? -6.262 15.450 20.216 1.00 93.75 85 THR A CA 1
ATOM 656 C C . THR A 1 85 ? -7.353 14.478 19.775 1.00 93.75 85 THR A C 1
ATOM 658 O O . THR A 1 85 ? -7.685 14.384 18.588 1.00 93.75 85 THR A O 1
ATOM 661 N N . VAL A 1 86 ? -7.906 13.729 20.726 1.00 95.75 86 VAL A N 1
ATOM 662 C CA . VAL A 1 86 ? -8.912 12.695 20.485 1.00 95.75 86 VAL A CA 1
ATOM 663 C C . VAL A 1 86 ? -10.098 12.864 21.426 1.00 95.75 86 VAL A C 1
ATOM 665 O O . VAL A 1 86 ? -9.937 12.871 22.645 1.00 95.75 86 VAL A O 1
ATOM 668 N N . ASP A 1 87 ? -11.297 12.868 20.850 1.00 96.44 87 ASP A N 1
ATOM 669 C CA . ASP A 1 87 ? -12.543 12.694 21.594 1.00 96.44 87 ASP A CA 1
ATOM 670 C C . ASP A 1 87 ? -13.067 11.268 21.414 1.00 96.44 87 ASP A C 1
ATOM 672 O O . ASP A 1 87 ? -13.071 10.721 20.302 1.00 96.44 87 ASP A O 1
ATOM 676 N N . ILE A 1 88 ? -13.556 10.667 22.496 1.00 96.31 88 ILE A N 1
ATOM 677 C CA . ILE A 1 88 ? -14.101 9.310 22.532 1.00 96.31 88 ILE A CA 1
ATOM 678 C C . ILE A 1 88 ? -15.529 9.376 23.063 1.00 96.31 88 ILE A C 1
ATOM 680 O O . ILE A 1 88 ? -15.794 9.931 24.125 1.00 96.31 88 ILE A O 1
ATOM 684 N N . PHE A 1 89 ? -16.454 8.757 22.335 1.00 95.69 89 PHE A N 1
ATOM 685 C CA . PHE A 1 89 ? -17.860 8.660 22.709 1.00 95.69 89 PHE A CA 1
ATOM 686 C C . PHE A 1 89 ? -18.346 7.220 22.617 1.00 95.69 89 PHE A C 1
ATOM 688 O O . PHE A 1 89 ? -17.864 6.444 21.788 1.00 95.69 89 PHE A O 1
ATOM 695 N N . GLU A 1 90 ? -19.385 6.898 23.375 1.00 95.06 90 GLU A N 1
ATOM 696 C CA . GLU A 1 90 ? -20.095 5.628 23.280 1.00 95.06 90 GLU A CA 1
ATOM 697 C C . GLU A 1 90 ? -21.612 5.798 23.177 1.00 95.06 90 GLU A C 1
ATOM 699 O O . GLU A 1 90 ? -22.172 6.862 23.437 1.00 95.06 90 GLU A O 1
ATOM 704 N N . THR A 1 91 ? -22.288 4.745 22.729 1.00 94.38 91 THR A N 1
ATOM 705 C CA . THR A 1 91 ? -23.747 4.649 22.732 1.00 94.38 91 THR A CA 1
ATOM 706 C C . THR A 1 91 ? -24.175 3.189 22.841 1.00 94.38 91 THR A C 1
ATOM 708 O O . THR A 1 91 ? -23.520 2.290 22.302 1.00 94.38 91 THR A O 1
ATOM 711 N N . GLY A 1 92 ? -25.295 2.949 23.522 1.00 91.19 92 GLY A N 1
ATOM 712 C CA . GLY A 1 92 ? -25.731 1.605 23.896 1.00 91.19 92 GLY A CA 1
ATOM 713 C C . GLY A 1 92 ? -24.837 0.973 24.967 1.00 91.19 92 GLY A C 1
ATOM 714 O O . GLY A 1 92 ? -23.827 1.535 25.376 1.00 91.19 92 GLY A O 1
ATOM 715 N N . LYS A 1 93 ? -25.213 -0.220 25.426 1.00 91.25 93 LYS A N 1
ATOM 716 C CA . LYS A 1 93 ? -24.444 -0.996 26.407 1.00 91.25 93 LYS A CA 1
ATOM 717 C C . LYS A 1 93 ? -23.979 -2.312 25.802 1.00 91.25 93 LYS A C 1
ATOM 719 O O . LYS A 1 93 ? -24.539 -2.797 24.815 1.00 91.25 93 LYS A O 1
ATOM 724 N N . HIS A 1 94 ? -22.919 -2.879 26.364 1.00 91.81 94 HIS A N 1
ATOM 725 C CA . HIS A 1 94 ? -22.566 -4.259 26.057 1.00 91.81 94 HIS A CA 1
ATOM 726 C C . HIS A 1 94 ? -23.652 -5.201 26.592 1.00 91.81 94 HIS A C 1
ATOM 728 O O . HIS A 1 94 ? -24.336 -4.862 27.550 1.00 91.81 94 HIS A O 1
ATOM 734 N N . LEU A 1 95 ? -23.823 -6.367 25.960 1.00 91.44 95 LEU A N 1
ATOM 735 C CA . LEU A 1 95 ? -24.815 -7.357 26.415 1.00 91.44 95 LEU A CA 1
ATOM 736 C C . LEU A 1 95 ? -24.389 -8.039 27.712 1.00 91.44 95 LEU A C 1
ATOM 738 O O . LEU A 1 95 ? -25.218 -8.433 28.513 1.00 91.44 95 LEU A O 1
ATOM 742 N N . THR A 1 96 ? -23.083 -8.164 27.905 1.00 87.81 96 THR A N 1
ATOM 743 C CA . THR A 1 96 ? -22.492 -8.772 29.091 1.00 87.81 96 THR A CA 1
ATOM 744 C C . THR A 1 96 ? -21.494 -7.805 29.691 1.00 87.81 96 THR A C 1
ATOM 746 O O . THR A 1 96 ? -20.936 -6.972 28.969 1.00 87.81 96 THR A O 1
ATOM 749 N N . GLU A 1 97 ? -21.204 -7.945 30.982 1.00 84.81 97 GLU A N 1
ATOM 750 C CA . GLU A 1 97 ? -20.117 -7.232 31.669 1.00 84.81 97 GLU A CA 1
ATOM 751 C C . GLU A 1 97 ? -18.794 -8.009 31.624 1.00 84.81 97 GLU A C 1
ATOM 753 O O . GLU A 1 97 ? -17.728 -7.399 31.558 1.00 84.81 97 GLU A O 1
ATOM 758 N N . ILE A 1 98 ? -18.855 -9.322 31.384 1.00 82.38 98 ILE A N 1
ATOM 759 C CA . ILE A 1 98 ? -17.696 -10.215 31.236 1.00 82.38 98 ILE A CA 1
ATOM 760 C C . ILE A 1 98 ? -16.734 -9.724 30.145 1.00 82.38 98 ILE A C 1
ATOM 762 O O . ILE A 1 98 ? -17.097 -9.566 28.969 1.00 82.38 98 ILE A O 1
ATOM 766 N N . ARG A 1 99 ? -15.477 -9.493 30.526 1.00 74.94 99 ARG A N 1
ATOM 767 C CA . ARG A 1 99 ? -14.375 -9.250 29.592 1.00 74.94 99 ARG A CA 1
ATOM 768 C C . ARG A 1 99 ? -13.777 -10.598 29.209 1.00 74.94 99 ARG A C 1
ATOM 770 O O . ARG A 1 99 ? -13.078 -11.219 29.996 1.00 74.94 99 ARG A O 1
ATOM 777 N N . ALA A 1 100 ? -14.075 -11.061 27.996 1.00 68.69 100 ALA A N 1
ATOM 778 C CA . ALA A 1 100 ? -13.365 -12.211 27.448 1.00 68.69 100 ALA A CA 1
ATOM 779 C C . ALA A 1 100 ? -11.871 -11.863 27.298 1.00 68.69 100 ALA A C 1
ATOM 781 O O . ALA A 1 100 ? -11.585 -10.713 26.941 1.00 68.69 100 ALA A O 1
ATOM 782 N N . PRO A 1 101 ? -10.949 -12.828 27.484 1.00 66.00 101 PRO A N 1
ATOM 783 C CA . PRO A 1 101 ? -9.528 -12.615 27.247 1.00 66.00 101 PRO A CA 1
ATOM 784 C C . PRO A 1 101 ? -9.329 -12.033 25.851 1.00 66.00 101 PRO A C 1
ATOM 786 O O . PRO A 1 101 ? -9.701 -12.636 24.833 1.00 66.00 101 PRO A O 1
ATOM 789 N N . THR A 1 102 ? -8.822 -10.808 25.798 1.00 64.75 102 THR A N 1
ATOM 790 C CA . THR A 1 102 ? -8.451 -10.179 24.541 1.00 64.75 102 THR A CA 1
ATOM 791 C C . THR A 1 102 ? -7.166 -10.825 24.057 1.00 64.75 102 THR A C 1
ATOM 793 O O . THR A 1 102 ? -6.294 -11.185 24.840 1.00 64.75 102 THR A O 1
ATOM 796 N N . GLN A 1 103 ? -7.053 -11.020 22.742 1.00 66.31 103 GLN A N 1
ATOM 797 C CA . GLN A 1 103 ? -5.756 -11.396 22.196 1.00 66.31 103 GLN A CA 1
ATOM 798 C C . GLN A 1 103 ? -4.759 -10.285 22.528 1.00 66.31 103 GLN A C 1
ATOM 800 O O . GLN A 1 103 ? -5.137 -9.114 22.383 1.00 66.31 103 GLN A O 1
ATOM 805 N N . PRO A 1 104 ? -3.523 -10.635 22.908 1.00 69.75 104 PRO A N 1
ATOM 806 C CA . PRO A 1 104 ? -2.510 -9.642 23.200 1.00 69.75 104 PRO A CA 1
ATOM 807 C C . PRO A 1 104 ? -2.325 -8.742 21.985 1.00 69.75 104 PRO A C 1
ATOM 809 O O . PRO A 1 104 ? -2.294 -9.209 20.839 1.00 69.75 104 PRO A O 1
ATOM 812 N N . ARG A 1 105 ? -2.267 -7.436 22.225 1.00 71.62 105 ARG A N 1
ATOM 813 C CA . ARG A 1 105 ? -2.056 -6.416 21.199 1.00 71.62 105 ARG A CA 1
ATOM 814 C C . ARG A 1 105 ? -0.738 -5.721 21.490 1.00 71.62 105 ARG A C 1
ATOM 816 O O . ARG A 1 105 ? -0.370 -5.544 22.641 1.00 71.62 105 ARG A O 1
ATOM 823 N N . LEU A 1 106 ? -0.048 -5.308 20.433 1.00 77.38 106 LEU A N 1
ATOM 824 C CA . LEU A 1 106 ? 1.115 -4.442 20.588 1.00 77.38 106 LEU A CA 1
ATOM 825 C C . LEU A 1 106 ? 0.639 -3.072 21.080 1.00 77.38 106 LEU A C 1
ATOM 827 O O . LEU A 1 106 ? -0.205 -2.456 20.411 1.00 77.38 106 LEU A O 1
ATOM 831 N N . SER A 1 107 ? 1.199 -2.602 22.194 1.00 77.06 107 SER A N 1
ATOM 832 C CA . SER A 1 107 ? 1.005 -1.228 22.664 1.00 77.06 107 SER A CA 1
ATOM 833 C C . SER A 1 107 ? 1.567 -0.223 21.650 1.00 77.06 107 SER A C 1
ATOM 835 O O . SER A 1 107 ? 2.267 -0.597 20.698 1.00 77.06 107 SER A O 1
ATOM 837 N N . ALA A 1 108 ? 1.257 1.065 21.816 1.00 74.81 108 ALA A N 1
ATOM 838 C CA . ALA A 1 108 ? 1.841 2.125 20.988 1.00 74.81 108 ALA A CA 1
ATOM 839 C C . ALA A 1 108 ? 3.383 2.075 21.004 1.00 74.81 108 ALA A C 1
ATOM 841 O O . ALA A 1 108 ? 4.006 2.025 19.944 1.00 74.81 108 ALA A O 1
ATOM 842 N N . GLU A 1 109 ? 3.979 1.939 22.189 1.00 79.88 109 GLU A N 1
ATOM 843 C CA . GLU A 1 109 ? 5.433 1.894 22.387 1.00 79.88 109 GLU A CA 1
ATOM 844 C C . GLU A 1 109 ? 6.073 0.650 21.747 1.00 79.88 109 GLU A C 1
ATOM 846 O O . GLU A 1 109 ? 7.114 0.739 21.093 1.00 79.88 109 GLU A O 1
ATOM 851 N N . MET A 1 110 ? 5.414 -0.513 21.833 1.00 85.25 110 MET A N 1
ATOM 852 C CA . MET A 1 110 ? 5.872 -1.729 21.147 1.00 85.25 110 MET A CA 1
ATOM 853 C C . MET A 1 110 ? 5.825 -1.577 19.621 1.00 85.25 110 MET A C 1
ATOM 855 O O . MET A 1 110 ? 6.684 -2.112 18.916 1.00 85.25 110 MET A O 1
ATOM 859 N N . LYS A 1 111 ? 4.829 -0.851 19.090 1.00 82.19 111 LYS A N 1
ATOM 860 C CA . LYS A 1 111 ? 4.741 -0.545 17.653 1.00 82.19 111 LYS A CA 1
ATOM 861 C C . LYS A 1 111 ? 5.841 0.425 17.227 1.00 82.19 111 LYS A C 1
ATOM 863 O O . LYS A 1 111 ? 6.409 0.218 16.160 1.00 82.19 111 LYS A O 1
ATOM 868 N N . ASP A 1 112 ? 6.164 1.434 18.034 1.00 81.19 112 ASP A N 1
ATOM 869 C CA . ASP A 1 112 ? 7.290 2.343 17.775 1.00 81.19 112 ASP A CA 1
ATOM 870 C C . ASP A 1 112 ? 8.624 1.610 17.742 1.00 81.19 112 ASP A C 1
ATOM 872 O O . ASP A 1 112 ? 9.382 1.734 16.780 1.00 81.19 112 ASP A O 1
ATOM 876 N N . PHE A 1 113 ? 8.872 0.751 18.728 1.00 85.81 113 PHE A N 1
ATOM 877 C CA . PHE A 1 113 ? 10.049 -0.108 18.717 1.00 85.81 113 PHE A CA 1
ATOM 878 C C . PHE A 1 113 ? 10.090 -0.987 17.458 1.00 85.81 113 PHE A C 1
ATOM 880 O O . PHE A 1 113 ? 11.114 -1.061 16.773 1.00 85.81 113 PHE A O 1
ATOM 887 N N . ALA A 1 114 ? 8.962 -1.613 17.101 1.00 84.06 114 ALA A N 1
ATOM 888 C CA . ALA A 1 114 ? 8.865 -2.418 15.889 1.00 84.06 114 ALA A CA 1
ATOM 889 C C . ALA A 1 114 ? 9.167 -1.602 14.621 1.00 84.06 114 ALA A C 1
ATOM 891 O O . ALA A 1 114 ? 9.868 -2.109 13.743 1.00 84.06 114 ALA A O 1
ATOM 892 N N . ARG A 1 115 ? 8.692 -0.349 14.527 1.00 79.38 115 ARG A N 1
ATOM 893 C CA . ARG A 1 115 ? 8.990 0.572 13.415 1.00 79.38 115 ARG A CA 1
ATOM 894 C C . ARG A 1 115 ? 10.491 0.813 13.291 1.00 79.38 115 ARG A C 1
ATOM 896 O O . ARG A 1 115 ? 11.053 0.587 1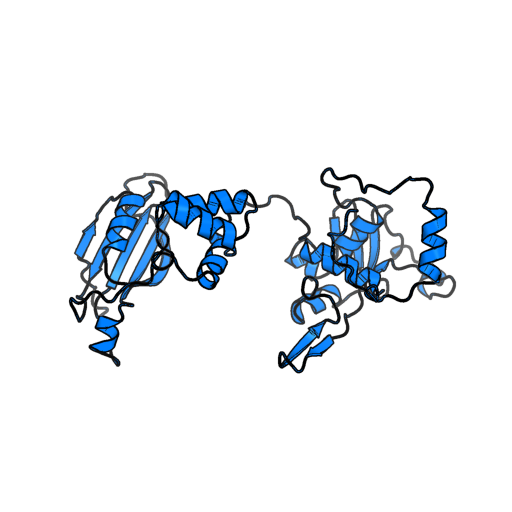2.220 1.00 79.38 115 ARG A O 1
ATOM 903 N N . THR A 1 116 ? 11.145 1.188 14.386 1.00 84.00 116 THR A N 1
ATOM 904 C CA . THR A 1 116 ? 12.584 1.485 14.414 1.00 84.00 116 THR A CA 1
ATOM 905 C C . THR A 1 116 ? 13.421 0.271 14.020 1.00 84.00 116 THR A C 1
ATOM 907 O O . THR A 1 116 ? 14.308 0.364 13.174 1.00 84.00 116 THR A O 1
ATOM 910 N N . MET A 1 117 ? 13.102 -0.903 14.564 1.00 85.38 117 MET A N 1
ATOM 911 C CA . MET A 1 117 ? 13.813 -2.141 14.236 1.00 85.38 117 MET A CA 1
ATOM 912 C C . MET A 1 117 ? 13.558 -2.605 12.792 1.00 85.38 117 MET A C 1
ATOM 914 O O . MET A 1 117 ? 14.455 -3.146 12.143 1.00 85.38 117 MET A O 1
ATOM 918 N N . THR A 1 118 ? 12.352 -2.374 12.261 1.00 83.25 118 THR A N 1
ATOM 919 C CA . THR A 1 118 ? 12.030 -2.663 10.853 1.00 83.25 118 THR A CA 1
ATOM 920 C C . THR A 1 118 ? 12.823 -1.751 9.918 1.00 83.25 118 THR A C 1
ATOM 922 O O . THR A 1 118 ? 13.359 -2.230 8.921 1.00 83.25 118 THR A O 1
ATOM 925 N N . ALA A 1 119 ? 12.964 -0.463 10.254 1.00 76.44 119 ALA A N 1
ATOM 926 C CA . ALA A 1 119 ? 13.780 0.483 9.491 1.00 76.44 119 ALA A CA 1
ATOM 927 C C . ALA A 1 119 ? 15.264 0.071 9.439 1.00 76.44 119 ALA A C 1
ATOM 929 O O . ALA A 1 119 ? 15.933 0.289 8.434 1.00 76.44 119 ALA A O 1
ATOM 930 N N . GLN A 1 120 ? 15.754 -0.603 10.482 1.00 81.06 120 GLN A N 1
ATOM 931 C CA . GLN A 1 120 ? 17.099 -1.191 10.533 1.00 81.06 120 GLN A CA 1
ATOM 932 C C . GLN A 1 120 ? 17.230 -2.518 9.756 1.00 81.06 120 GLN A C 1
ATOM 934 O O . GLN A 1 120 ? 18.302 -3.121 9.737 1.00 81.06 120 GLN A O 1
ATOM 939 N N . GLY A 1 121 ? 16.158 -3.007 9.123 1.00 78.56 121 GLY A N 1
ATOM 940 C CA . GLY A 1 121 ? 16.174 -4.234 8.323 1.00 78.56 121 GLY A CA 1
ATOM 941 C C . GLY A 1 121 ? 16.170 -5.527 9.143 1.00 78.56 121 GLY A C 1
ATOM 942 O O . GLY A 1 121 ? 16.558 -6.582 8.635 1.00 78.56 121 GLY A O 1
ATOM 943 N N . LEU A 1 122 ? 15.750 -5.481 10.411 1.00 80.81 122 LEU A N 1
ATOM 944 C CA . LEU A 1 122 ? 15.660 -6.680 11.242 1.00 80.81 122 LEU A CA 1
ATOM 945 C C . LEU A 1 122 ? 14.499 -7.583 10.813 1.00 80.81 122 LEU A C 1
ATOM 947 O O . LEU A 1 122 ? 13.423 -7.128 10.430 1.00 80.81 122 LEU A O 1
ATOM 951 N N . THR A 1 123 ? 14.709 -8.898 10.913 1.00 83.19 123 THR A N 1
ATOM 952 C CA . THR A 1 123 ? 13.661 -9.870 10.589 1.00 83.19 123 THR A CA 1
ATOM 953 C C . THR A 1 123 ? 12.546 -9.836 11.640 1.00 83.19 123 THR A C 1
ATOM 955 O O . THR A 1 123 ? 12.831 -9.665 12.826 1.00 83.19 123 THR A O 1
ATOM 958 N N . PRO A 1 124 ? 11.279 -10.082 11.268 1.00 81.75 124 PRO A N 1
ATOM 959 C CA . PRO A 1 124 ? 10.148 -10.002 12.199 1.00 81.75 124 PRO A CA 1
ATOM 960 C C . PRO A 1 124 ? 10.279 -10.890 13.447 1.00 81.75 124 PRO A C 1
ATOM 962 O O . PRO A 1 124 ? 9.848 -10.498 14.528 1.00 81.75 124 PRO A O 1
ATOM 965 N N . VAL A 1 125 ? 10.950 -12.045 13.337 1.00 87.00 125 VAL A N 1
ATOM 966 C CA . VAL A 1 125 ? 11.301 -12.898 14.490 1.00 87.00 125 VAL A CA 1
ATOM 967 C C . VAL A 1 125 ? 12.228 -12.166 15.463 1.00 87.00 125 VAL A C 1
ATOM 969 O O . VAL A 1 125 ? 11.989 -12.172 16.669 1.00 87.00 125 VAL A O 1
ATOM 972 N N . ARG A 1 126 ? 13.271 -11.495 14.954 1.00 87.06 126 ARG A N 1
ATOM 973 C CA . ARG A 1 126 ? 14.210 -10.723 15.780 1.00 87.06 126 ARG A CA 1
ATOM 974 C C . ARG A 1 126 ? 13.531 -9.529 16.435 1.00 87.06 126 ARG A C 1
ATOM 976 O O . ARG A 1 126 ? 13.823 -9.253 17.593 1.00 87.06 126 ARG A O 1
ATOM 983 N N . ILE A 1 127 ? 12.614 -8.869 15.731 1.00 86.94 127 ILE A N 1
ATOM 984 C CA . ILE A 1 127 ? 11.836 -7.756 16.285 1.00 86.94 127 ILE A CA 1
ATOM 985 C C . ILE A 1 127 ? 10.920 -8.256 17.407 1.00 86.94 127 ILE A C 1
ATOM 987 O O . ILE A 1 127 ? 10.960 -7.696 18.497 1.00 86.94 127 ILE A O 1
ATOM 991 N N . ARG A 1 128 ? 10.170 -9.350 17.196 1.00 87.25 128 ARG A N 1
ATOM 992 C CA . ARG A 1 128 ? 9.327 -9.964 18.239 1.00 87.25 128 ARG A CA 1
ATOM 993 C C . ARG A 1 128 ? 10.146 -10.331 19.482 1.00 87.25 128 ARG A C 1
ATOM 995 O O . ARG A 1 128 ? 9.743 -10.004 20.593 1.00 87.25 128 ARG A O 1
ATOM 1002 N N . ASN A 1 129 ? 11.317 -10.942 19.300 1.00 89.62 129 ASN A N 1
ATOM 1003 C CA . ASN A 1 129 ? 12.224 -11.277 20.405 1.00 89.62 129 ASN A CA 1
ATOM 1004 C C . ASN A 1 129 ? 12.846 -10.038 21.068 1.00 89.62 129 ASN A C 1
ATOM 1006 O O . ASN A 1 129 ? 13.159 -10.060 22.257 1.00 89.62 129 ASN A O 1
ATOM 1010 N N . GLY A 1 130 ? 13.047 -8.963 20.305 1.00 89.44 130 GLY A N 1
ATOM 1011 C CA . GLY A 1 130 ? 13.451 -7.660 20.823 1.00 89.44 130 GLY A CA 1
ATOM 1012 C C . GLY A 1 130 ? 12.381 -7.062 21.729 1.00 89.44 130 GLY A C 1
ATOM 1013 O O . GLY A 1 130 ? 12.707 -6.651 22.832 1.00 89.44 130 GLY A O 1
ATOM 1014 N N . ILE A 1 131 ? 11.112 -7.106 21.313 1.00 88.88 131 ILE A N 1
ATOM 1015 C CA . ILE A 1 131 ? 9.980 -6.622 22.115 1.00 88.88 131 ILE A CA 1
ATOM 1016 C C . ILE A 1 131 ? 9.833 -7.439 23.402 1.00 88.88 131 ILE A C 1
ATOM 1018 O O . ILE A 1 131 ? 9.724 -6.845 24.467 1.00 88.88 131 ILE A O 1
ATOM 1022 N N . MET A 1 132 ? 9.908 -8.776 23.331 1.00 89.62 132 MET A N 1
ATOM 1023 C CA . MET A 1 132 ? 9.851 -9.625 24.536 1.00 89.62 132 MET A CA 1
ATOM 1024 C C . MET A 1 132 ? 10.868 -9.191 25.591 1.00 89.62 132 MET A C 1
ATOM 1026 O O . MET A 1 132 ? 10.520 -9.013 26.752 1.00 89.62 132 MET A O 1
ATOM 1030 N N . ARG A 1 133 ? 12.119 -8.976 25.171 1.00 88.75 133 ARG A N 1
ATOM 1031 C CA . ARG A 1 133 ? 13.206 -8.591 26.079 1.00 88.75 133 ARG A CA 1
ATOM 1032 C C . ARG A 1 133 ? 13.138 -7.129 26.511 1.00 88.75 133 ARG A C 1
ATOM 1034 O O . ARG A 1 133 ? 13.425 -6.834 27.658 1.00 88.75 133 ARG A O 1
ATOM 1041 N N . GLY A 1 134 ? 12.778 -6.224 25.603 1.00 87.38 134 GLY A N 1
ATOM 1042 C CA . GLY A 1 134 ? 12.744 -4.785 25.872 1.00 87.38 134 GLY A CA 1
ATOM 1043 C C . GLY A 1 134 ? 11.589 -4.356 26.775 1.00 87.38 134 GLY A C 1
ATOM 1044 O O . GLY A 1 134 ? 11.713 -3.356 27.470 1.00 87.38 134 GLY A O 1
ATOM 1045 N N . PHE A 1 135 ? 10.492 -5.117 26.782 1.00 87.00 135 PHE A N 1
ATOM 1046 C CA . PHE A 1 135 ? 9.284 -4.813 27.555 1.00 87.00 135 PHE A CA 1
ATOM 1047 C C . PHE A 1 135 ? 8.982 -5.855 28.647 1.00 87.00 135 PHE A C 1
ATOM 1049 O O . PHE A 1 135 ? 7.910 -5.804 29.237 1.00 87.00 135 PHE A O 1
ATOM 1056 N N . ASN A 1 136 ? 9.907 -6.787 28.921 1.00 86.75 136 ASN A N 1
ATOM 1057 C CA . ASN A 1 136 ? 9.756 -7.860 29.917 1.00 86.75 136 ASN A CA 1
ATOM 1058 C C . ASN A 1 136 ? 8.440 -8.650 29.777 1.00 86.75 136 ASN A C 1
ATOM 1060 O O . ASN A 1 136 ? 7.705 -8.830 30.744 1.00 86.75 136 ASN A O 1
ATOM 1064 N N . LEU A 1 137 ? 8.142 -9.107 28.558 1.00 85.75 137 LEU A N 1
ATOM 1065 C CA . LEU A 1 137 ? 6.897 -9.813 28.233 1.00 85.75 137 LEU A CA 1
ATOM 1066 C C . LEU A 1 137 ? 7.114 -11.320 28.109 1.00 85.75 137 LEU A C 1
ATOM 1068 O O . LEU A 1 137 ? 8.129 -11.761 27.554 1.00 85.75 137 LEU A O 1
ATOM 1072 N N . ALA A 1 138 ? 6.117 -12.105 28.518 1.00 83.25 138 ALA A N 1
ATOM 1073 C CA . ALA A 1 138 ? 6.080 -13.532 28.237 1.00 83.25 138 ALA A CA 1
ATOM 1074 C C . ALA A 1 138 ? 5.667 -13.799 26.771 1.00 83.25 138 ALA A C 1
ATOM 1076 O O . ALA A 1 138 ? 5.078 -12.941 26.102 1.00 83.25 138 ALA A O 1
ATOM 1077 N N . PRO A 1 139 ? 5.953 -14.993 26.216 1.00 78.69 139 PRO A N 1
ATOM 1078 C CA . PRO A 1 139 ? 5.573 -15.334 24.845 1.00 78.69 139 PRO A CA 1
ATOM 1079 C C . PRO A 1 139 ? 4.061 -15.268 24.589 1.00 78.69 139 PRO A C 1
ATOM 1081 O O . PRO A 1 139 ? 3.665 -14.980 23.454 1.00 78.69 139 PRO A O 1
ATOM 1084 N N . GLU A 1 140 ? 3.247 -15.539 25.618 1.00 81.31 140 GLU A N 1
ATOM 1085 C CA . GLU A 1 140 ? 1.783 -15.426 25.596 1.00 81.31 140 GLU A CA 1
ATOM 1086 C C . GLU A 1 140 ? 1.267 -13.988 25.514 1.00 81.31 140 GLU A C 1
ATOM 1088 O O . GLU A 1 140 ? 0.189 -13.787 24.962 1.00 81.31 140 GLU A O 1
ATOM 1093 N N . ASP A 1 141 ? 2.040 -12.994 25.956 1.00 79.81 141 ASP A N 1
ATOM 1094 C CA . ASP A 1 141 ? 1.655 -11.575 25.939 1.00 79.81 141 ASP A CA 1
ATOM 1095 C C . ASP A 1 141 ? 1.838 -10.926 24.560 1.00 79.81 141 ASP A C 1
ATOM 1097 O O . ASP A 1 141 ? 1.586 -9.734 24.365 1.00 79.81 141 ASP A O 1
ATOM 1101 N N . LEU A 1 142 ? 2.276 -11.699 23.563 1.00 79.62 142 LEU A N 1
ATOM 1102 C CA . LEU A 1 142 ? 2.489 -11.223 22.203 1.00 79.62 142 LEU A CA 1
ATOM 1103 C C . LEU A 1 142 ? 1.607 -11.950 21.193 1.00 79.62 142 LEU A C 1
ATOM 1105 O O . LEU A 1 142 ? 1.411 -13.165 21.273 1.00 79.62 142 LEU A O 1
ATOM 1109 N N . PRO A 1 143 ? 1.148 -11.242 20.143 1.00 80.12 143 PRO A N 1
ATOM 1110 C CA . PRO A 1 143 ? 0.523 -11.893 19.008 1.00 80.12 143 PRO A CA 1
ATOM 1111 C C . PRO A 1 143 ? 1.418 -12.997 18.432 1.00 80.12 143 PRO A C 1
ATOM 1113 O O . PRO A 1 143 ? 2.648 -12.876 18.372 1.00 80.12 143 PRO A O 1
ATOM 1116 N N . ALA A 1 144 ? 0.777 -14.046 17.914 1.00 81.38 144 ALA A N 1
ATOM 1117 C CA . ALA A 1 144 ? 1.453 -15.076 17.135 1.00 81.38 144 ALA A CA 1
ATOM 1118 C C . ALA A 1 144 ? 2.288 -14.455 16.002 1.00 81.38 144 ALA A C 1
ATOM 1120 O O . ALA A 1 144 ? 1.878 -13.468 15.379 1.00 81.38 144 ALA A O 1
ATOM 1121 N N . LEU A 1 145 ? 3.428 -15.077 15.688 1.00 78.50 145 LEU A N 1
ATOM 1122 C CA . LEU A 1 145 ? 4.391 -14.561 14.712 1.00 78.50 145 LEU A CA 1
ATOM 1123 C C . LEU A 1 145 ? 3.744 -14.234 13.355 1.00 78.50 145 LEU A C 1
ATOM 1125 O O . LEU A 1 145 ? 4.058 -13.205 12.775 1.00 78.50 145 LEU A O 1
ATOM 1129 N N . ALA A 1 146 ? 2.785 -15.036 12.885 1.00 76.19 146 ALA A N 1
ATOM 1130 C CA . ALA A 1 146 ? 2.056 -14.776 11.639 1.00 76.19 146 ALA A CA 1
ATOM 1131 C C . ALA A 1 146 ? 1.293 -13.433 11.636 1.00 76.19 146 ALA A C 1
ATOM 1133 O O . ALA A 1 146 ? 1.304 -12.695 10.650 1.00 76.19 146 ALA A O 1
ATOM 1134 N N . LYS A 1 147 ? 0.670 -13.065 12.762 1.00 72.75 147 LYS A N 1
ATOM 1135 C CA . LYS A 1 147 ? -0.001 -11.763 12.914 1.00 72.75 147 LYS A CA 1
ATOM 1136 C C . LYS A 1 147 ? 1.012 -10.629 13.036 1.00 72.75 147 LYS A C 1
ATOM 1138 O O . LYS A 1 147 ? 0.792 -9.548 12.500 1.00 72.75 147 LYS A O 1
ATOM 1143 N N . PHE A 1 148 ? 2.138 -10.896 13.693 1.00 73.38 148 PHE A N 1
ATOM 1144 C CA . PHE A 1 148 ? 3.241 -9.950 13.806 1.00 73.38 148 PHE A CA 1
ATOM 1145 C C . PHE A 1 148 ? 3.892 -9.657 12.443 1.00 73.38 148 PHE A C 1
ATOM 1147 O O . PHE A 1 148 ? 4.172 -8.503 12.134 1.00 73.38 148 PHE A O 1
ATOM 1154 N N . LEU A 1 149 ? 4.039 -10.672 11.583 1.00 73.38 149 LEU A N 1
ATOM 1155 C CA . LEU A 1 149 ? 4.507 -10.514 10.204 1.00 73.38 149 LEU A CA 1
ATOM 1156 C C . LEU A 1 149 ? 3.642 -9.514 9.438 1.00 73.38 149 LEU A C 1
ATOM 1158 O O . LEU A 1 149 ? 4.183 -8.609 8.819 1.00 73.38 149 LEU A O 1
ATOM 1162 N N . THR A 1 150 ? 2.316 -9.619 9.567 1.00 70.06 150 THR A N 1
ATOM 1163 C CA . THR A 1 150 ? 1.372 -8.704 8.902 1.00 70.06 150 THR A CA 1
ATOM 1164 C C . THR A 1 150 ? 1.602 -7.245 9.320 1.00 70.06 150 THR A C 1
ATOM 1166 O O . THR A 1 150 ? 1.517 -6.346 8.488 1.00 70.06 150 THR A O 1
ATOM 1169 N N . CYS A 1 151 ? 1.943 -7.010 10.592 1.00 65.69 151 CYS A N 1
ATOM 1170 C CA . CYS A 1 151 ? 2.328 -5.695 11.108 1.00 65.69 151 CYS A CA 1
ATOM 1171 C C . CYS A 1 151 ? 3.612 -5.197 10.413 1.00 65.69 151 CYS A C 1
ATOM 1173 O O . CYS A 1 151 ? 3.612 -4.148 9.775 1.00 65.69 151 CYS A O 1
ATOM 1175 N N . CYS A 1 152 ? 4.681 -5.997 10.430 1.00 64.38 152 CYS A N 1
ATOM 1176 C CA . CYS A 1 152 ? 5.970 -5.633 9.830 1.00 64.38 152 CYS A CA 1
ATOM 1177 C C . CYS A 1 152 ? 5.942 -5.480 8.299 1.00 64.38 152 CYS A C 1
ATOM 1179 O O . CYS A 1 152 ? 6.800 -4.797 7.746 1.00 64.38 152 CYS A O 1
ATOM 1181 N N . THR A 1 153 ? 4.998 -6.121 7.604 1.00 64.88 153 THR A N 1
ATOM 1182 C CA . THR A 1 153 ? 4.892 -6.067 6.137 1.00 64.88 153 THR A CA 1
ATOM 1183 C C . THR A 1 153 ? 3.864 -5.064 5.629 1.00 64.88 153 THR A C 1
ATOM 1185 O O . THR A 1 153 ? 3.821 -4.814 4.426 1.00 64.88 153 THR A O 1
ATOM 1188 N N . SER A 1 154 ? 2.998 -4.522 6.492 1.00 63.44 154 SER A N 1
ATOM 1189 C CA . SER A 1 154 ? 1.980 -3.570 6.042 1.00 63.44 154 SER A CA 1
ATOM 1190 C C . SER A 1 154 ? 2.625 -2.255 5.601 1.00 63.44 154 SER A C 1
ATOM 1192 O O . SER A 1 154 ? 3.369 -1.626 6.353 1.00 63.44 154 SER A O 1
ATOM 1194 N N . GLU A 1 155 ? 2.329 -1.823 4.372 1.00 57.28 155 GLU A N 1
ATOM 1195 C CA . GLU A 1 155 ? 2.859 -0.562 3.835 1.00 57.28 155 GLU A CA 1
ATOM 1196 C C . GLU A 1 155 ? 2.456 0.642 4.684 1.00 57.28 155 GLU A C 1
ATOM 1198 O O . GLU A 1 155 ? 3.252 1.558 4.842 1.00 57.28 155 GLU A O 1
ATOM 1203 N N . SER A 1 156 ? 1.282 0.590 5.317 1.00 55.19 156 SER A N 1
ATOM 1204 C CA . SER A 1 156 ? 0.777 1.609 6.243 1.00 55.19 156 SER A CA 1
ATOM 1205 C C . SER A 1 156 ? 1.660 1.824 7.477 1.00 55.19 156 SER A C 1
ATOM 1207 O O . SER A 1 156 ? 1.513 2.835 8.156 1.00 55.19 156 SER A O 1
ATOM 1209 N N . LEU A 1 157 ? 2.534 0.865 7.804 1.00 51.50 157 LEU A N 1
ATOM 1210 C CA . LEU A 1 157 ? 3.488 0.955 8.912 1.00 51.50 157 LEU A CA 1
ATOM 1211 C C . LEU A 1 157 ? 4.903 1.323 8.455 1.00 51.50 157 LEU A C 1
ATOM 1213 O O . LEU A 1 157 ? 5.764 1.605 9.289 1.00 51.50 157 LEU A O 1
ATOM 1217 N N . SER A 1 158 ? 5.145 1.355 7.146 1.00 57.75 158 SER A N 1
ATOM 1218 C CA . SER A 1 158 ? 6.395 1.823 6.572 1.00 57.75 158 SER A CA 1
ATOM 1219 C C . SER A 1 158 ? 6.285 3.332 6.371 1.00 57.75 158 SER A C 1
ATOM 1221 O O . SER A 1 158 ? 5.549 3.787 5.502 1.00 57.75 158 SER A O 1
ATOM 1223 N N . GLY A 1 159 ? 7.007 4.118 7.176 1.00 56.62 159 GLY A N 1
ATOM 1224 C CA . GLY A 1 159 ? 7.122 5.574 7.023 1.00 56.62 159 GLY A CA 1
ATOM 1225 C C . GLY A 1 159 ? 7.919 5.969 5.776 1.00 56.62 159 GLY A C 1
ATOM 1226 O O . GLY A 1 159 ? 8.899 6.701 5.874 1.00 56.62 159 GLY A O 1
ATOM 1227 N N . LYS A 1 160 ? 7.564 5.423 4.608 1.00 62.38 160 LYS A N 1
ATOM 1228 C CA . LYS A 1 160 ? 8.185 5.778 3.336 1.00 62.38 160 LYS A CA 1
ATOM 1229 C C . LYS A 1 160 ? 7.774 7.206 3.014 1.00 62.38 160 LYS A C 1
ATOM 1231 O O . LYS A 1 160 ? 6.585 7.517 2.959 1.00 62.38 160 LYS A O 1
ATOM 1236 N N . THR A 1 161 ? 8.759 8.063 2.794 1.00 66.62 161 THR A N 1
ATOM 1237 C CA . THR A 1 161 ? 8.519 9.373 2.199 1.00 66.62 161 THR A CA 1
ATOM 1238 C C . THR A 1 161 ? 7.914 9.191 0.811 1.00 66.62 161 THR A C 1
ATOM 1240 O O . THR A 1 161 ? 8.150 8.184 0.134 1.00 66.62 161 THR A O 1
ATOM 1243 N N . PHE A 1 162 ? 7.101 10.157 0.389 1.00 68.12 162 PHE A N 1
ATOM 1244 C CA . PHE A 1 162 ? 6.579 10.164 -0.969 1.00 68.12 162 PHE A CA 1
ATOM 1245 C C . PHE A 1 162 ? 7.757 10.193 -1.950 1.00 68.12 162 PHE A C 1
ATOM 1247 O O . PHE A 1 162 ? 8.606 11.084 -1.885 1.00 68.12 162 PHE A O 1
ATOM 1254 N N . ALA A 1 163 ? 7.839 9.195 -2.828 1.00 68.88 163 ALA A N 1
ATOM 1255 C CA . ALA A 1 163 ? 8.891 9.141 -3.828 1.00 68.88 163 ALA A CA 1
ATOM 1256 C C . ALA A 1 163 ? 8.637 10.232 -4.876 1.00 68.88 163 ALA A C 1
ATOM 1258 O O . ALA A 1 163 ? 7.633 10.198 -5.582 1.00 68.88 163 ALA A O 1
ATOM 1259 N N . SER A 1 164 ? 9.550 11.196 -4.986 1.00 77.81 164 SER A N 1
ATOM 1260 C CA . SER A 1 164 ? 9.488 12.272 -5.987 1.00 77.81 164 SER A CA 1
ATOM 1261 C C . SER A 1 164 ? 9.910 11.819 -7.387 1.00 77.81 164 SER A C 1
ATOM 1263 O O . SER A 1 164 ? 9.702 12.534 -8.363 1.00 77.81 164 SER A O 1
ATOM 1265 N N . GLN A 1 165 ? 10.526 10.642 -7.485 1.00 76.56 165 GLN A N 1
ATOM 1266 C CA . GLN A 1 165 ? 11.077 10.076 -8.709 1.00 76.56 165 GLN A CA 1
ATOM 1267 C C . GLN A 1 165 ? 10.670 8.601 -8.813 1.00 76.56 165 GLN A C 1
ATOM 1269 O O . GLN A 1 165 ? 10.687 7.890 -7.800 1.00 76.56 165 GLN A O 1
ATOM 1274 N N . PRO A 1 166 ? 10.332 8.109 -10.016 1.00 80.00 166 PRO A N 1
ATOM 1275 C CA . PRO A 1 166 ? 10.027 6.703 -10.213 1.00 80.00 166 PRO A CA 1
ATOM 1276 C C . PRO A 1 166 ? 11.286 5.857 -9.995 1.00 80.00 166 PRO A C 1
ATOM 1278 O O . PRO A 1 166 ? 12.312 6.032 -10.654 1.00 80.00 166 PRO A O 1
ATOM 1281 N N . VAL A 1 167 ? 11.207 4.916 -9.054 1.00 86.56 167 VAL A N 1
ATOM 1282 C CA . VAL A 1 167 ? 12.269 3.942 -8.780 1.00 86.56 167 VAL A CA 1
ATOM 1283 C C . VAL A 1 167 ? 11.840 2.597 -9.336 1.00 86.56 167 VAL A C 1
ATOM 1285 O O . VAL A 1 167 ? 10.752 2.116 -9.026 1.00 86.56 167 VAL A O 1
ATOM 1288 N N . ILE A 1 168 ? 12.708 1.958 -10.124 1.00 89.69 168 ILE A N 1
ATOM 1289 C CA . ILE A 1 168 ? 12.442 0.611 -10.634 1.00 89.69 168 ILE A CA 1
ATOM 1290 C C . ILE A 1 168 ? 12.439 -0.371 -9.452 1.00 89.69 168 ILE A C 1
ATOM 1292 O O . ILE A 1 168 ? 13.475 -0.543 -8.801 1.00 89.69 168 ILE A O 1
ATOM 1296 N N . PRO A 1 169 ? 11.316 -1.056 -9.171 1.00 89.06 169 PRO A N 1
ATOM 1297 C CA . PRO A 1 169 ? 11.244 -1.988 -8.057 1.00 89.06 169 PRO A CA 1
ATOM 1298 C C . PRO A 1 169 ? 12.215 -3.164 -8.214 1.00 89.06 169 PRO A C 1
ATOM 1300 O O . PRO A 1 169 ? 12.443 -3.680 -9.312 1.00 89.06 169 PRO A O 1
ATOM 1303 N N . ALA A 1 170 ? 12.727 -3.672 -7.091 1.00 88.75 170 ALA A N 1
ATOM 1304 C CA . ALA A 1 170 ? 13.629 -4.826 -7.084 1.00 88.75 170 ALA A CA 1
ATOM 1305 C C . ALA A 1 170 ? 12.989 -6.110 -7.650 1.00 88.75 170 ALA A C 1
ATOM 1307 O O . ALA A 1 170 ? 13.706 -7.000 -8.111 1.00 88.75 170 ALA A O 1
ATOM 1308 N N . SER A 1 171 ? 11.661 -6.245 -7.592 1.00 89.88 171 SER A N 1
ATOM 1309 C CA . SER A 1 171 ? 10.919 -7.333 -8.247 1.00 89.88 171 SER A CA 1
ATOM 1310 C C . SER A 1 171 ? 10.983 -7.211 -9.772 1.00 89.88 171 SER A C 1
ATOM 1312 O O . SER A 1 171 ? 11.321 -8.185 -10.439 1.00 89.88 171 SER A O 1
ATOM 1314 N N . THR A 1 172 ? 10.775 -6.010 -10.319 1.00 93.12 172 THR A N 1
ATOM 1315 C CA . THR A 1 172 ? 10.870 -5.725 -11.761 1.00 93.12 172 THR A CA 1
ATOM 1316 C C . THR A 1 172 ? 12.280 -5.970 -12.294 1.00 93.12 172 THR A C 1
ATOM 1318 O O . THR A 1 172 ? 12.439 -6.577 -13.351 1.00 93.12 172 THR A O 1
ATOM 1321 N N . LEU A 1 173 ? 13.315 -5.585 -11.538 1.00 93.25 173 LEU A N 1
ATOM 1322 C CA . LEU A 1 173 ? 14.711 -5.887 -11.885 1.00 93.25 173 LEU A CA 1
ATOM 1323 C C . LEU A 1 173 ? 14.984 -7.396 -11.920 1.00 93.25 173 LEU A C 1
ATOM 1325 O O . LEU A 1 173 ? 15.597 -7.897 -12.861 1.00 93.25 173 LEU A O 1
ATOM 1329 N N . ARG A 1 174 ? 14.522 -8.138 -10.904 1.00 93.88 174 ARG A N 1
ATOM 1330 C CA . ARG A 1 174 ? 14.665 -9.603 -10.851 1.00 93.88 174 ARG A CA 1
ATOM 1331 C C . ARG A 1 174 ? 13.952 -10.280 -12.017 1.00 93.88 174 ARG A C 1
ATOM 1333 O O . ARG A 1 174 ? 14.536 -11.151 -12.657 1.00 93.88 174 ARG A O 1
ATOM 1340 N N . ARG A 1 175 ? 12.726 -9.849 -12.308 1.00 94.94 175 ARG A N 1
ATOM 1341 C CA . ARG A 1 175 ? 11.927 -10.331 -13.436 1.00 94.94 175 ARG A CA 1
ATOM 1342 C C . ARG A 1 175 ? 12.604 -10.064 -14.775 1.00 94.94 175 ARG A C 1
ATOM 1344 O O . ARG A 1 175 ? 12.776 -10.998 -15.547 1.00 94.94 175 ARG A O 1
ATOM 1351 N N . SER A 1 176 ? 13.054 -8.831 -15.011 1.00 95.81 176 SER A N 1
ATOM 1352 C CA . SER A 1 176 ? 13.794 -8.440 -16.217 1.00 95.81 176 SER A CA 1
ATOM 1353 C C . SER A 1 176 ? 15.003 -9.353 -16.458 1.00 95.81 176 SER A C 1
ATOM 1355 O O . SER A 1 176 ? 15.147 -9.909 -17.545 1.00 95.81 176 SER A O 1
ATOM 1357 N N . LYS A 1 177 ? 15.808 -9.610 -15.417 1.00 94.75 177 LYS A N 1
ATOM 1358 C CA . LYS A 1 177 ? 16.971 -10.508 -15.504 1.00 94.75 177 LYS A CA 1
ATOM 1359 C C . LYS A 1 177 ? 16.595 -11.951 -15.840 1.00 94.75 177 LYS A C 1
ATOM 1361 O O . LYS A 1 177 ? 17.266 -12.565 -16.662 1.00 94.75 177 LYS A O 1
ATOM 1366 N N . GLN A 1 178 ? 15.544 -12.500 -15.228 1.00 95.69 178 GLN A N 1
ATOM 1367 C CA . GLN A 1 178 ? 15.128 -13.877 -15.519 1.00 95.69 178 GLN A CA 1
ATOM 1368 C C . GLN A 1 178 ? 14.526 -14.021 -16.916 1.00 95.69 178 GLN A C 1
ATOM 1370 O O . GLN A 1 178 ? 14.833 -14.988 -17.606 1.00 95.69 178 GLN A O 1
ATOM 1375 N N . LEU A 1 179 ? 13.725 -13.051 -17.363 1.00 96.44 179 LEU A N 1
ATOM 1376 C CA . LEU A 1 179 ? 13.199 -13.040 -18.728 1.00 96.44 179 LEU A CA 1
ATOM 1377 C C . LEU A 1 179 ? 14.326 -12.913 -19.758 1.00 96.44 179 LEU A C 1
ATOM 1379 O O . LEU A 1 179 ? 14.292 -13.598 -20.778 1.00 96.44 179 LEU A O 1
ATOM 1383 N N . ALA A 1 180 ? 15.343 -12.096 -19.476 1.00 95.88 180 ALA A N 1
ATOM 1384 C CA . ALA A 1 180 ? 16.525 -11.990 -20.324 1.00 95.88 180 ALA A CA 1
ATOM 1385 C C . ALA A 1 180 ? 17.316 -13.306 -20.374 1.00 95.88 180 ALA A C 1
ATOM 1387 O O . ALA A 1 180 ? 17.644 -13.783 -21.459 1.00 95.88 180 ALA A O 1
ATOM 1388 N N . ALA A 1 181 ? 17.547 -13.947 -19.222 1.00 94.94 181 ALA A N 1
ATOM 1389 C CA . ALA A 1 181 ? 18.204 -15.254 -19.150 1.00 94.94 181 ALA A CA 1
ATOM 1390 C C . ALA A 1 181 ? 17.430 -16.344 -19.916 1.00 94.94 181 ALA A C 1
ATOM 1392 O O . ALA A 1 181 ? 18.033 -17.181 -20.582 1.00 94.94 181 ALA A O 1
ATOM 1393 N N . ALA A 1 182 ? 16.095 -16.290 -19.887 1.00 94.38 182 ALA A N 1
ATOM 1394 C CA . ALA A 1 182 ? 15.214 -17.181 -20.639 1.00 94.38 182 ALA A CA 1
ATOM 1395 C C . ALA A 1 182 ? 15.054 -16.797 -22.127 1.00 94.38 182 ALA A C 1
ATOM 1397 O O . ALA A 1 182 ? 14.258 -17.415 -22.830 1.00 94.38 182 ALA A O 1
ATOM 1398 N N . LYS A 1 183 ? 15.767 -15.770 -22.621 1.00 94.50 183 LYS A N 1
ATOM 1399 C CA . LYS A 1 183 ? 15.647 -15.221 -23.991 1.00 94.50 183 LYS A CA 1
ATOM 1400 C C . LYS A 1 183 ? 14.235 -14.735 -24.356 1.00 94.50 183 LYS A C 1
ATOM 1402 O O . LYS A 1 183 ? 13.884 -14.594 -25.529 1.00 94.50 183 LYS A O 1
ATOM 1407 N N . LEU A 1 184 ? 13.424 -14.438 -23.345 1.00 96.00 184 LEU A N 1
ATOM 1408 C CA . LEU A 1 184 ? 12.092 -13.854 -23.484 1.00 96.00 184 LEU A CA 1
ATOM 1409 C C . LEU A 1 184 ? 12.131 -12.323 -23.484 1.00 96.00 184 LEU A C 1
ATOM 1411 O O . LEU A 1 184 ? 11.136 -11.688 -23.813 1.00 96.00 184 LEU A O 1
ATOM 1415 N N . LEU A 1 185 ? 13.270 -11.727 -23.136 1.00 96.81 185 LEU A N 1
ATOM 1416 C CA . LEU A 1 185 ? 13.502 -10.289 -23.179 1.00 96.81 185 LEU A CA 1
ATOM 1417 C C . LEU A 1 185 ? 14.874 -10.028 -23.795 1.00 96.81 185 LEU A C 1
ATOM 1419 O O . LEU A 1 185 ? 15.878 -10.518 -23.284 1.00 96.81 185 LEU A O 1
ATOM 1423 N N . HIS A 1 186 ? 14.917 -9.319 -24.914 1.00 95.19 186 HIS A N 1
ATOM 1424 C CA . HIS A 1 186 ? 16.162 -9.059 -25.633 1.00 95.19 186 HIS A CA 1
ATOM 1425 C C . HIS A 1 186 ? 16.058 -7.792 -26.472 1.00 95.19 186 HIS A C 1
ATOM 1427 O O . HIS A 1 186 ? 14.964 -7.324 -26.788 1.00 95.19 186 HIS A O 1
ATOM 1433 N N . GLU A 1 187 ? 17.208 -7.235 -26.825 1.00 92.94 187 GLU A N 1
ATOM 1434 C CA . GLU A 1 187 ? 17.298 -6.154 -27.797 1.00 92.94 187 GLU A CA 1
ATOM 1435 C C . GLU A 1 187 ? 16.909 -6.649 -29.197 1.00 92.94 187 GLU A C 1
ATOM 1437 O O . GLU A 1 187 ? 17.266 -7.761 -29.598 1.00 92.94 187 GLU A O 1
ATOM 1442 N N . TYR A 1 188 ? 16.157 -5.832 -29.931 1.00 89.88 188 TYR A N 1
ATOM 1443 C CA . TYR A 1 188 ? 15.871 -6.087 -31.336 1.00 89.88 188 TYR A CA 1
ATOM 1444 C C . TYR A 1 188 ? 17.110 -5.784 -32.178 1.00 89.88 188 TYR A C 1
ATOM 1446 O O . TYR A 1 188 ? 17.613 -4.664 -32.169 1.00 89.88 188 TYR A O 1
ATOM 1454 N N . MET A 1 189 ? 17.564 -6.784 -32.928 1.00 82.62 189 MET A N 1
ATOM 1455 C CA . MET A 1 189 ? 18.670 -6.667 -33.874 1.00 82.62 189 MET A CA 1
ATOM 1456 C C . MET A 1 189 ? 18.155 -7.058 -35.263 1.00 82.62 189 MET A C 1
ATOM 1458 O O . MET A 1 189 ? 17.887 -8.245 -35.479 1.00 82.62 189 MET A O 1
ATOM 1462 N N . PRO A 1 190 ? 17.967 -6.104 -36.195 1.00 73.69 190 PRO A N 1
ATOM 1463 C CA . PRO A 1 190 ? 17.570 -6.432 -37.558 1.00 73.69 190 PRO A CA 1
ATOM 1464 C C . PRO A 1 190 ? 18.675 -7.261 -38.225 1.00 73.69 190 PRO A C 1
ATOM 1466 O O . PRO A 1 190 ? 19.858 -6.925 -38.166 1.00 73.69 190 PRO A O 1
ATOM 1469 N N . THR A 1 191 ? 18.302 -8.388 -38.825 1.00 74.62 191 THR A N 1
ATOM 1470 C CA . THR A 1 191 ? 19.231 -9.242 -39.573 1.00 74.62 191 THR A CA 1
ATOM 1471 C C . THR A 1 191 ? 19.307 -8.779 -41.025 1.00 74.62 191 THR A C 1
ATOM 1473 O O . THR A 1 191 ? 18.357 -8.206 -41.541 1.00 74.62 191 THR A O 1
ATOM 1476 N N . ARG A 1 192 ? 20.403 -9.090 -41.731 1.00 68.12 192 ARG A N 1
ATOM 1477 C CA . ARG A 1 192 ? 20.610 -8.702 -43.145 1.00 68.12 192 ARG A CA 1
ATOM 1478 C C . ARG A 1 192 ? 19.499 -9.130 -44.122 1.00 68.12 192 ARG A C 1
ATOM 1480 O O . ARG A 1 192 ? 19.456 -8.629 -45.235 1.00 68.12 192 ARG A O 1
ATOM 1487 N N . GLY A 1 193 ? 18.653 -10.084 -43.735 1.00 67.56 193 GLY A N 1
ATOM 1488 C CA . GLY A 1 193 ? 17.521 -10.559 -44.535 1.00 67.56 193 GLY A CA 1
ATOM 1489 C C . GLY A 1 193 ? 16.152 -10.172 -43.976 1.00 67.56 193 GLY A C 1
ATOM 1490 O O . GLY A 1 193 ? 15.148 -10.672 -44.475 1.00 67.56 193 GLY A O 1
ATOM 1491 N N . SER A 1 194 ? 16.076 -9.356 -42.919 1.00 70.56 194 SER A N 1
ATOM 1492 C CA . SER A 1 194 ? 14.783 -8.877 -42.436 1.00 70.56 194 SER A CA 1
ATOM 1493 C C . SER A 1 194 ? 14.232 -7.821 -43.391 1.00 70.56 194 SER A C 1
ATOM 1495 O O . SER A 1 194 ? 14.974 -6.996 -43.915 1.00 70.56 194 SER A O 1
ATOM 1497 N N . ILE A 1 195 ? 12.911 -7.828 -43.585 1.00 68.25 195 ILE A N 1
ATOM 1498 C CA . ILE A 1 195 ? 12.203 -6.812 -44.380 1.00 68.25 195 ILE A CA 1
ATOM 1499 C C . ILE A 1 195 ? 12.595 -5.404 -43.900 1.00 68.25 195 ILE A C 1
ATOM 1501 O O . ILE A 1 195 ? 12.885 -4.531 -44.702 1.00 68.25 195 ILE A O 1
ATOM 1505 N N . GLU A 1 196 ? 12.737 -5.230 -42.589 1.00 63.75 196 GLU A N 1
ATOM 1506 C CA . GLU A 1 196 ? 13.145 -3.978 -41.953 1.00 63.75 196 GLU A CA 1
ATOM 1507 C C . GLU A 1 196 ? 14.554 -3.495 -42.344 1.00 63.75 196 GLU A C 1
ATOM 1509 O O . GLU A 1 196 ? 14.758 -2.303 -42.525 1.00 63.75 196 GLU A O 1
ATOM 1514 N N . PHE A 1 197 ? 15.522 -4.410 -42.489 1.00 67.31 197 PHE A N 1
ATOM 1515 C CA . PHE A 1 197 ? 16.878 -4.085 -42.954 1.00 67.31 197 PHE A CA 1
ATOM 1516 C C . PHE A 1 197 ? 16.890 -3.694 -44.437 1.00 67.31 197 PHE A C 1
ATOM 1518 O O . PHE A 1 197 ? 17.730 -2.911 -44.863 1.00 67.31 197 PHE A O 1
ATOM 1525 N N . LEU A 1 198 ? 15.971 -4.258 -45.224 1.00 67.50 198 LEU A N 1
ATOM 1526 C CA . LEU A 1 198 ? 15.874 -4.022 -46.664 1.00 67.50 198 LEU A CA 1
ATOM 1527 C C . LEU A 1 198 ? 15.107 -2.744 -47.013 1.00 67.50 198 LEU A C 1
ATOM 1529 O O . LEU A 1 198 ? 15.304 -2.208 -48.099 1.00 67.50 198 LEU A O 1
ATOM 1533 N N . LEU A 1 199 ? 14.214 -2.292 -46.130 1.00 66.69 199 LEU A N 1
ATOM 1534 C CA . LEU A 1 199 ? 13.339 -1.152 -46.392 1.00 66.69 199 LEU A CA 1
ATOM 1535 C C . LEU A 1 199 ? 13.926 0.210 -45.992 1.00 66.69 199 LEU A C 1
ATOM 1537 O O . LEU A 1 199 ? 13.264 1.198 -46.272 1.00 66.69 199 LEU A O 1
ATOM 1541 N N . ASP A 1 200 ? 15.113 0.268 -45.369 1.00 55.84 200 ASP A N 1
ATOM 1542 C CA . ASP A 1 200 ? 15.864 1.496 -45.012 1.00 55.84 200 ASP A CA 1
ATOM 1543 C C . ASP A 1 200 ? 14.951 2.692 -44.646 1.00 55.84 200 ASP A C 1
ATOM 1545 O O . ASP A 1 200 ? 15.050 3.792 -45.186 1.00 55.84 200 ASP A O 1
ATOM 1549 N N . ASN A 1 201 ? 13.965 2.441 -43.775 1.00 56.97 201 ASN A N 1
ATOM 1550 C CA . ASN A 1 201 ? 12.955 3.439 -43.428 1.00 56.97 201 ASN A CA 1
ATOM 1551 C C . ASN A 1 201 ? 13.544 4.445 -42.425 1.00 56.97 201 ASN A C 1
ATOM 1553 O O . ASN A 1 201 ? 13.965 4.044 -41.338 1.00 56.97 201 ASN A O 1
ATOM 1557 N N . ASP A 1 202 ? 13.459 5.747 -42.717 1.00 55.97 202 ASP A N 1
ATOM 1558 C CA . ASP A 1 202 ? 13.870 6.835 -41.806 1.00 55.97 202 ASP A CA 1
ATOM 1559 C C . ASP A 1 202 ? 13.185 6.763 -40.415 1.00 55.97 202 ASP A C 1
ATOM 1561 O O . ASP A 1 202 ? 13.768 7.172 -39.408 1.00 55.97 202 ASP A O 1
ATOM 1565 N N . ASP A 1 203 ? 11.994 6.154 -40.312 1.00 54.97 203 ASP A N 1
ATOM 1566 C CA . ASP A 1 203 ? 11.244 5.911 -39.057 1.00 54.97 203 ASP A CA 1
ATOM 1567 C C . ASP A 1 203 ? 11.909 4.890 -38.101 1.00 54.97 203 ASP A C 1
ATOM 1569 O O . ASP A 1 203 ? 11.518 4.722 -36.935 1.00 54.97 203 ASP A O 1
ATOM 1573 N N . LEU A 1 204 ? 12.941 4.189 -38.573 1.00 59.62 204 LEU A N 1
ATOM 1574 C CA . LEU A 1 204 ? 13.769 3.286 -37.777 1.00 59.62 204 LEU A CA 1
ATOM 1575 C C . LEU A 1 204 ? 15.046 3.927 -37.265 1.00 59.62 204 LEU A C 1
ATOM 1577 O O . LEU A 1 204 ? 15.811 3.237 -36.587 1.00 59.62 204 LEU A O 1
ATOM 1581 N N . THR A 1 205 ? 15.277 5.210 -37.543 1.00 66.25 205 THR A N 1
ATOM 1582 C CA . THR A 1 205 ? 16.413 5.944 -36.991 1.00 66.25 205 THR A CA 1
ATOM 1583 C C . THR A 1 205 ? 16.229 6.052 -35.479 1.00 66.25 205 THR A C 1
ATOM 1585 O O . THR A 1 205 ? 15.592 6.964 -34.956 1.00 66.25 205 THR A O 1
ATOM 1588 N N . ILE A 1 206 ? 16.724 5.050 -34.750 1.00 70.88 206 ILE A N 1
ATOM 1589 C CA . ILE A 1 206 ? 16.643 5.012 -33.294 1.00 70.88 206 ILE A CA 1
ATOM 1590 C C . ILE A 1 206 ? 17.587 6.104 -32.780 1.00 70.88 206 ILE A C 1
ATOM 1592 O O . ILE A 1 206 ? 18.773 6.087 -33.123 1.00 70.88 206 ILE A O 1
ATOM 1596 N N . PRO A 1 207 ? 17.108 7.042 -31.943 1.00 77.62 207 PRO A N 1
ATOM 1597 C CA . PRO A 1 207 ? 17.988 7.999 -31.290 1.00 77.62 207 PRO A CA 1
ATOM 1598 C C . PRO A 1 207 ? 19.130 7.271 -30.562 1.00 77.62 207 PRO A C 1
ATOM 1600 O O . PRO A 1 207 ? 18.899 6.198 -30.005 1.00 77.62 207 PRO A O 1
ATOM 1603 N N . PRO A 1 208 ? 20.346 7.836 -30.481 1.00 75.38 208 PRO A N 1
ATOM 1604 C CA . PRO A 1 208 ? 21.495 7.155 -29.866 1.00 75.38 208 PRO A CA 1
ATOM 1605 C C . PRO A 1 208 ? 21.239 6.720 -28.409 1.00 75.38 208 PRO A C 1
ATOM 1607 O O . PRO A 1 208 ? 21.764 5.703 -27.952 1.00 75.38 208 PRO A O 1
ATOM 1610 N N . GLU A 1 209 ? 20.375 7.462 -27.712 1.00 84.31 209 GLU A N 1
ATOM 1611 C CA . GLU A 1 209 ? 19.930 7.231 -26.330 1.00 84.31 209 GLU A CA 1
ATOM 1612 C C . GLU A 1 209 ? 18.660 6.372 -26.229 1.00 84.31 209 GLU A C 1
ATOM 1614 O O . GLU A 1 209 ? 17.976 6.363 -25.208 1.00 84.31 209 GLU A O 1
ATOM 1619 N N . SER A 1 210 ? 18.294 5.676 -27.299 1.00 88.69 210 SER A N 1
ATOM 1620 C CA . SER A 1 210 ? 17.148 4.780 -27.340 1.00 88.69 210 SER A CA 1
ATOM 1621 C C . SER A 1 210 ? 17.558 3.388 -27.806 1.00 88.69 210 SER A C 1
ATOM 1623 O O . SER A 1 210 ? 18.600 3.180 -28.427 1.00 88.69 210 SER A O 1
ATOM 1625 N N . MET A 1 211 ? 16.744 2.395 -27.465 1.00 90.88 211 MET A N 1
ATOM 1626 C CA . MET A 1 211 ? 16.882 1.037 -27.982 1.00 90.88 211 MET A CA 1
ATOM 1627 C C . MET A 1 211 ? 15.522 0.367 -28.111 1.00 90.88 211 MET A C 1
ATOM 1629 O O . MET A 1 211 ? 14.570 0.708 -27.402 1.00 90.88 211 MET A O 1
ATOM 1633 N N . ARG A 1 212 ? 15.434 -0.606 -29.015 1.00 92.06 212 ARG A N 1
ATOM 1634 C CA . ARG A 1 212 ? 14.227 -1.404 -29.212 1.00 92.06 212 ARG A CA 1
ATOM 1635 C C . ARG A 1 212 ? 14.333 -2.713 -28.438 1.00 92.06 212 ARG A C 1
ATOM 1637 O O . ARG A 1 212 ? 15.297 -3.457 -28.594 1.00 92.06 212 ARG A O 1
ATOM 1644 N N . VAL A 1 213 ? 13.350 -2.995 -27.586 1.00 95.06 213 VAL A N 1
ATOM 1645 C CA . VAL A 1 213 ? 13.345 -4.171 -26.703 1.00 95.06 213 VAL A CA 1
ATOM 1646 C C . VAL A 1 213 ? 12.145 -5.057 -27.011 1.00 95.06 213 VAL A C 1
ATOM 1648 O O . VAL A 1 213 ? 10.996 -4.633 -26.877 1.00 95.06 213 VAL A O 1
ATOM 1651 N N . ILE A 1 214 ? 12.404 -6.312 -27.370 1.00 95.06 214 ILE A N 1
ATOM 1652 C CA . ILE A 1 214 ? 11.378 -7.332 -27.592 1.00 95.06 214 ILE A CA 1
ATOM 1653 C C . ILE A 1 214 ? 11.085 -8.053 -26.282 1.00 95.06 214 ILE A C 1
ATOM 1655 O O . ILE A 1 214 ? 11.981 -8.626 -25.661 1.00 95.06 214 ILE A O 1
ATOM 1659 N N . SER A 1 215 ? 9.805 -8.082 -25.906 1.00 94.75 215 SER A N 1
ATOM 1660 C CA . SER A 1 215 ? 9.277 -8.878 -24.799 1.00 94.75 215 SER A CA 1
ATOM 1661 C C . SER A 1 215 ? 8.359 -9.985 -25.319 1.00 94.75 215 SER A C 1
ATOM 1663 O O . SER A 1 215 ? 7.414 -9.735 -26.062 1.00 94.75 215 SER A O 1
ATOM 1665 N N . LYS A 1 216 ? 8.634 -11.226 -24.919 1.00 94.06 216 LYS A N 1
ATOM 1666 C CA . LYS A 1 216 ? 7.849 -12.415 -25.258 1.00 94.06 216 LYS A CA 1
ATOM 1667 C C . LYS A 1 216 ? 7.055 -12.901 -24.043 1.00 94.06 216 LYS A C 1
ATOM 1669 O O . LYS A 1 216 ? 7.520 -12.753 -22.909 1.00 94.06 216 LYS A O 1
ATOM 1674 N N . PRO A 1 217 ? 5.877 -13.516 -24.257 1.00 92.69 217 PRO A N 1
ATOM 1675 C CA . PRO A 1 217 ? 5.076 -14.057 -23.169 1.00 92.69 217 PRO A CA 1
ATOM 1676 C C . PRO A 1 217 ? 5.840 -15.151 -22.432 1.00 92.69 217 PRO A C 1
ATOM 1678 O O . PRO A 1 217 ? 6.390 -16.068 -23.041 1.00 92.69 217 PRO A O 1
ATOM 1681 N N . CYS A 1 218 ? 5.858 -15.054 -21.104 1.00 93.38 218 CYS A N 1
ATOM 1682 C CA . CYS A 1 218 ? 6.418 -16.101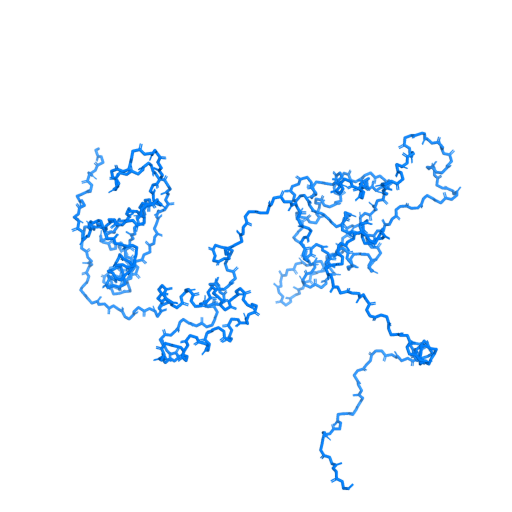 -20.270 1.00 93.38 218 CYS A CA 1
ATOM 1683 C C . CYS A 1 218 ? 5.481 -17.320 -20.255 1.00 93.38 218 CYS A C 1
ATOM 1685 O O . CYS A 1 218 ? 4.290 -17.145 -19.964 1.00 93.38 218 CYS A O 1
ATOM 1687 N N . PRO A 1 219 ? 5.987 -18.538 -20.540 1.00 92.75 219 PRO A N 1
ATOM 1688 C CA . PRO A 1 219 ? 5.203 -19.758 -20.412 1.00 92.75 219 PRO A CA 1
ATOM 1689 C C . PRO A 1 219 ? 4.601 -19.880 -19.013 1.00 92.75 219 PRO A C 1
ATOM 1691 O O . PRO A 1 219 ? 5.243 -19.540 -18.017 1.00 92.75 219 PRO A O 1
ATOM 1694 N N . ARG A 1 220 ? 3.364 -20.372 -18.936 1.00 92.62 220 ARG A N 1
ATOM 1695 C CA . ARG A 1 220 ? 2.681 -20.638 -17.669 1.00 92.62 220 ARG A CA 1
ATOM 1696 C C . ARG A 1 220 ? 2.492 -22.139 -17.490 1.00 92.62 220 ARG A C 1
ATOM 1698 O O . ARG A 1 220 ? 2.006 -22.801 -18.398 1.00 92.62 220 ARG A O 1
ATOM 1705 N N . VAL A 1 221 ? 2.877 -22.649 -16.326 1.00 91.31 221 VAL A N 1
ATOM 1706 C CA . VAL A 1 221 ? 2.833 -24.064 -15.946 1.00 91.31 221 VAL A CA 1
ATOM 1707 C C . VAL A 1 221 ? 1.825 -24.230 -14.811 1.00 91.31 221 VAL A C 1
ATOM 1709 O O . VAL A 1 221 ? 1.771 -23.402 -13.897 1.00 91.31 221 VAL A O 1
ATOM 1712 N N . PHE A 1 222 ? 0.985 -25.262 -14.896 1.00 91.00 222 PHE A N 1
ATOM 1713 C CA . PHE A 1 222 ? 0.056 -25.621 -13.827 1.00 91.00 222 PHE A CA 1
ATOM 1714 C C . PHE A 1 222 ? 0.798 -26.373 -12.726 1.00 91.00 222 PHE A C 1
ATOM 1716 O O . PHE A 1 222 ? 1.456 -27.373 -12.998 1.00 91.00 222 PHE A O 1
ATOM 1723 N N . ASP A 1 223 ? 0.685 -25.878 -11.498 1.00 86.38 223 ASP A N 1
ATOM 1724 C CA . ASP A 1 223 ? 1.215 -26.529 -10.308 1.00 86.38 223 ASP A CA 1
ATOM 1725 C C . ASP A 1 223 ? 0.078 -27.312 -9.623 1.00 86.38 223 ASP A C 1
ATOM 1727 O O . ASP A 1 223 ? -0.854 -26.679 -9.104 1.00 86.38 223 ASP A O 1
ATOM 1731 N N . PRO A 1 224 ? 0.105 -28.660 -9.642 1.00 88.12 224 PRO A N 1
ATOM 1732 C CA . PRO A 1 224 ? -0.952 -29.485 -9.066 1.00 88.12 224 PRO A CA 1
ATOM 1733 C C . PRO A 1 224 ? -0.993 -29.435 -7.534 1.00 88.12 224 PRO A C 1
ATOM 1735 O O . PRO A 1 224 ? -2.070 -29.613 -6.973 1.00 88.12 224 PRO A O 1
ATOM 1738 N N . GLU A 1 225 ? 0.122 -29.149 -6.851 1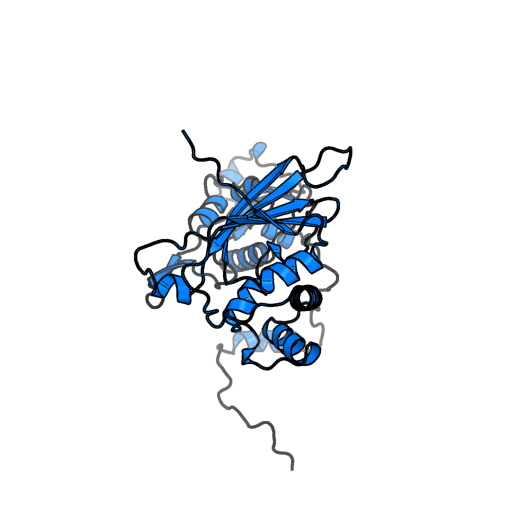.00 83.62 225 GLU A N 1
ATOM 1739 C CA . GLU A 1 225 ? 0.151 -29.069 -5.382 1.00 83.62 225 GLU A CA 1
ATOM 1740 C C . GLU A 1 225 ? -0.576 -27.823 -4.881 1.00 83.62 225 GLU A C 1
ATOM 1742 O O . GLU A 1 225 ? -1.248 -27.842 -3.849 1.00 83.62 225 GLU A O 1
ATOM 1747 N N . VAL A 1 226 ? -0.461 -26.726 -5.633 1.00 80.69 226 VAL A N 1
ATOM 1748 C CA . VAL A 1 226 ? -1.088 -25.450 -5.276 1.00 80.69 226 VAL A CA 1
ATOM 1749 C C . VAL A 1 226 ? -2.413 -25.226 -6.021 1.00 80.69 226 VAL A C 1
ATOM 1751 O O . VAL A 1 226 ? -3.166 -24.314 -5.680 1.00 80.69 226 VAL A O 1
ATOM 1754 N N . GLY A 1 227 ? -2.717 -26.044 -7.033 1.00 86.75 227 GLY A N 1
ATOM 1755 C CA . GLY A 1 227 ? -3.949 -25.976 -7.823 1.00 86.75 227 GLY A CA 1
ATOM 1756 C C . GLY A 1 227 ? -4.064 -24.708 -8.674 1.00 86.75 227 GLY A C 1
ATOM 1757 O O . GLY A 1 227 ? -5.162 -24.188 -8.875 1.00 86.75 227 GLY A O 1
ATOM 1758 N N . ARG A 1 228 ? -2.937 -24.150 -9.134 1.00 86.44 228 ARG A N 1
ATOM 1759 C CA . ARG A 1 228 ? -2.897 -22.847 -9.826 1.00 86.44 228 ARG A CA 1
ATOM 1760 C C . ARG A 1 228 ? -1.827 -22.791 -10.916 1.00 86.44 228 ARG A C 1
ATOM 1762 O O . ARG A 1 228 ? -0.790 -23.437 -10.828 1.00 86.44 228 ARG A O 1
ATOM 1769 N N . THR A 1 229 ? -2.068 -21.982 -11.951 1.00 89.00 229 THR A N 1
ATOM 1770 C CA . THR A 1 229 ? -1.112 -21.743 -13.049 1.00 89.00 229 THR A CA 1
ATOM 1771 C C . THR A 1 229 ? -0.184 -20.565 -12.757 1.00 89.00 229 THR A C 1
ATOM 1773 O O . THR A 1 229 ? -0.653 -19.440 -12.550 1.00 89.00 229 THR A O 1
ATOM 1776 N N . HIS A 1 230 ? 1.125 -20.790 -12.837 1.00 88.94 230 HIS A N 1
ATOM 1777 C CA . HIS A 1 230 ? 2.168 -19.794 -12.570 1.00 88.94 230 HIS A CA 1
ATOM 1778 C C . HIS A 1 230 ? 3.089 -19.627 -13.762 1.00 88.94 230 HIS A C 1
ATOM 1780 O O . HIS A 1 230 ? 3.198 -20.514 -14.593 1.00 88.94 230 HIS A O 1
ATOM 1786 N N . GLU A 1 231 ? 3.758 -18.484 -13.865 1.00 90.94 231 GLU A N 1
ATOM 1787 C CA . GLU A 1 231 ? 4.832 -18.329 -14.848 1.00 90.94 231 GLU A CA 1
ATOM 1788 C C . GLU A 1 231 ? 5.999 -19.265 -14.526 1.00 90.94 231 GLU A C 1
ATOM 1790 O O . GLU A 1 231 ? 6.322 -19.474 -13.354 1.00 90.94 231 GLU A O 1
ATOM 1795 N N . ALA A 1 232 ? 6.664 -19.762 -15.567 1.00 90.94 232 ALA A N 1
ATOM 1796 C CA . ALA A 1 232 ? 7.881 -20.568 -15.496 1.00 90.94 232 ALA A CA 1
ATOM 1797 C C . ALA A 1 232 ? 9.112 -19.714 -15.112 1.00 90.94 232 ALA A C 1
ATOM 1799 O O . ALA A 1 232 ? 10.129 -19.696 -15.800 1.00 90.94 232 ALA A O 1
ATOM 1800 N N . LEU A 1 233 ? 8.991 -18.961 -14.020 1.00 88.94 233 LEU A N 1
ATOM 1801 C CA . LEU A 1 233 ? 10.004 -18.092 -13.422 1.00 88.94 233 LEU A CA 1
ATOM 1802 C C . LEU A 1 233 ? 10.101 -18.392 -11.928 1.00 88.94 233 LEU A C 1
ATOM 1804 O O . LEU A 1 233 ? 9.175 -18.951 -11.330 1.00 88.94 233 LEU A O 1
ATOM 1808 N N . MET A 1 234 ? 11.183 -17.950 -11.285 1.00 86.69 234 MET A N 1
ATOM 1809 C CA . MET A 1 234 ? 11.261 -18.043 -9.827 1.00 86.69 234 MET A CA 1
ATOM 1810 C C . MET A 1 234 ? 10.153 -17.207 -9.186 1.00 86.69 234 MET A C 1
ATOM 1812 O O . MET A 1 234 ? 9.872 -16.099 -9.639 1.00 86.69 234 MET A O 1
ATOM 1816 N N . VAL A 1 235 ? 9.598 -17.683 -8.069 1.00 85.25 235 VAL A N 1
ATOM 1817 C CA . VAL A 1 235 ? 8.448 -17.074 -7.368 1.00 85.25 235 VAL A CA 1
ATOM 1818 C C . VAL A 1 235 ? 8.586 -15.558 -7.163 1.00 85.25 235 VAL A C 1
ATOM 1820 O O . VAL A 1 235 ? 7.624 -14.818 -7.328 1.00 85.25 235 VAL A O 1
ATOM 1823 N N . THR A 1 236 ? 9.793 -15.062 -6.874 1.00 85.31 236 THR A N 1
ATOM 1824 C CA . THR A 1 236 ? 10.056 -13.625 -6.639 1.00 85.31 236 THR A CA 1
ATOM 1825 C C . THR A 1 236 ? 10.034 -12.739 -7.893 1.00 85.31 236 THR A C 1
ATOM 1827 O O . THR A 1 236 ? 10.074 -11.515 -7.771 1.00 85.31 236 THR A O 1
ATOM 1830 N N . ALA A 1 237 ? 9.997 -13.341 -9.080 1.00 87.50 237 ALA A N 1
ATOM 1831 C CA . ALA A 1 237 ? 9.938 -12.689 -10.387 1.00 87.50 237 ALA A CA 1
ATOM 1832 C C . ALA A 1 237 ? 8.606 -12.933 -11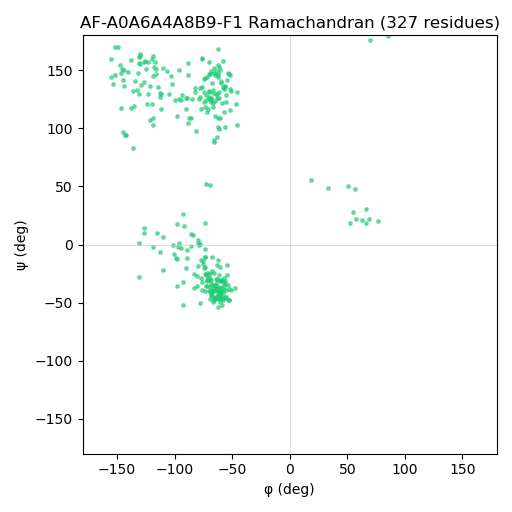.119 1.00 87.50 237 ALA A C 1
ATOM 1834 O O . ALA A 1 237 ? 8.384 -12.353 -12.185 1.00 87.50 237 ALA A O 1
ATOM 1835 N N . GLN A 1 238 ? 7.737 -13.786 -10.567 1.00 90.62 238 GLN A N 1
ATOM 1836 C CA . GLN A 1 238 ? 6.439 -14.097 -11.152 1.00 90.62 238 GLN A CA 1
ATOM 1837 C C . GLN A 1 238 ? 5.490 -12.901 -11.073 1.00 90.62 238 GLN A C 1
ATOM 1839 O O . GLN A 1 238 ? 5.491 -12.129 -10.113 1.00 90.62 238 GLN A O 1
ATOM 1844 N N . GLN A 1 239 ? 4.632 -12.794 -12.081 1.00 90.12 239 GLN A N 1
ATOM 1845 C CA . GLN A 1 239 ? 3.647 -11.736 -12.216 1.00 90.12 239 GLN A CA 1
ATOM 1846 C C . GLN A 1 239 ? 2.267 -12.314 -12.555 1.00 90.12 239 GLN A C 1
ATOM 1848 O O . GLN A 1 239 ? 2.123 -13.344 -13.224 1.00 90.12 239 GLN A O 1
ATOM 1853 N N . GLY A 1 240 ? 1.212 -11.647 -12.081 1.00 89.69 240 GLY A N 1
ATOM 1854 C CA . GLY A 1 240 ? -0.166 -12.024 -12.405 1.00 89.69 240 GLY A CA 1
ATOM 1855 C C . GLY A 1 240 ? -0.462 -11.868 -13.901 1.00 89.69 240 GLY A C 1
ATOM 1856 O O . GLY A 1 240 ? 0.085 -10.977 -14.548 1.00 89.69 240 GLY A O 1
ATOM 1857 N N . ALA A 1 241 ? -1.360 -12.697 -14.445 1.00 88.69 241 ALA A N 1
ATOM 1858 C CA . ALA A 1 241 ? -1.644 -12.769 -15.887 1.00 88.69 241 ALA A CA 1
ATOM 1859 C C . ALA A 1 241 ? -2.034 -11.426 -16.524 1.00 88.69 241 ALA A C 1
ATOM 1861 O O . ALA A 1 241 ? -1.611 -11.112 -17.635 1.00 88.69 241 ALA A O 1
ATOM 1862 N N . HIS A 1 242 ? -2.815 -10.606 -15.816 1.00 90.31 242 HIS A N 1
ATOM 1863 C CA . HIS A 1 242 ? -3.170 -9.271 -16.293 1.00 90.31 242 HIS A CA 1
ATOM 1864 C C . HIS A 1 242 ? -1.943 -8.360 -16.398 1.00 90.31 242 HIS A C 1
ATOM 1866 O O . HIS A 1 242 ? -1.745 -7.687 -17.405 1.00 90.31 242 HIS A O 1
ATOM 1872 N N . LEU A 1 243 ? -1.110 -8.348 -15.357 1.00 91.31 243 LEU A N 1
ATOM 1873 C CA . LEU A 1 243 ? 0.072 -7.499 -15.291 1.00 91.31 243 LEU A CA 1
ATOM 1874 C C . LEU A 1 243 ? 1.135 -7.934 -16.304 1.00 91.31 243 LEU A C 1
ATOM 1876 O O . LEU A 1 243 ? 1.750 -7.072 -16.916 1.00 91.31 243 LEU A O 1
ATOM 1880 N N . SER A 1 244 ? 1.338 -9.238 -16.519 1.00 90.44 244 SER A N 1
ATOM 1881 C CA . SER A 1 244 ? 2.271 -9.728 -17.545 1.00 90.44 244 SER A CA 1
ATOM 1882 C C . SER A 1 244 ? 1.798 -9.370 -18.958 1.00 90.44 244 SER A C 1
ATOM 1884 O O . SER A 1 244 ? 2.602 -9.045 -19.821 1.00 90.44 244 SER A O 1
ATOM 1886 N N . ARG A 1 245 ? 0.479 -9.358 -19.207 1.00 92.56 245 ARG A N 1
ATOM 1887 C CA . ARG A 1 245 ? -0.079 -8.956 -20.510 1.00 92.56 245 ARG A CA 1
ATOM 1888 C C . ARG A 1 245 ? 0.206 -7.489 -20.839 1.00 92.56 245 ARG A C 1
ATOM 1890 O O . ARG A 1 245 ? 0.464 -7.173 -21.993 1.00 92.56 245 ARG A O 1
ATOM 1897 N N . MET A 1 246 ? 0.202 -6.603 -19.841 1.00 95.19 246 MET A N 1
ATOM 1898 C CA . MET A 1 246 ? 0.522 -5.178 -20.027 1.00 95.19 246 MET A CA 1
ATOM 1899 C C . MET A 1 246 ? 1.962 -4.927 -20.508 1.00 95.19 246 MET A C 1
ATOM 1901 O O . MET A 1 246 ? 2.255 -3.831 -20.979 1.00 95.19 246 MET A O 1
ATOM 1905 N N . GLU A 1 247 ? 2.855 -5.911 -20.371 1.00 93.50 247 GLU A N 1
ATOM 1906 C CA . GLU A 1 247 ? 4.250 -5.826 -20.822 1.00 93.50 247 GLU A CA 1
ATOM 1907 C C . GLU A 1 247 ? 4.390 -6.074 -22.337 1.00 93.50 247 GLU A C 1
ATOM 1909 O O . GLU A 1 247 ? 5.408 -5.709 -22.917 1.00 93.50 247 GLU A O 1
ATOM 1914 N N . ILE A 1 248 ? 3.384 -6.686 -22.980 1.00 92.75 248 ILE A N 1
ATOM 1915 C CA . ILE A 1 248 ? 3.492 -7.238 -24.347 1.00 92.75 248 ILE A CA 1
ATOM 1916 C C . ILE A 1 248 ? 2.339 -6.790 -25.254 1.00 92.75 248 ILE A C 1
ATOM 1918 O O . ILE A 1 248 ? 2.502 -6.721 -26.468 1.00 92.75 248 ILE A O 1
ATOM 1922 N N . ALA A 1 249 ? 1.162 -6.501 -24.692 1.00 93.12 249 ALA A N 1
ATOM 1923 C CA . ALA A 1 249 ? 0.001 -6.084 -25.472 1.00 93.12 249 ALA A CA 1
ATOM 1924 C C . ALA A 1 249 ? 0.334 -4.859 -26.334 1.00 93.12 249 ALA A C 1
ATOM 1926 O O . ALA A 1 249 ? 0.830 -3.869 -25.801 1.00 93.12 249 ALA A O 1
ATOM 1927 N N . GLU A 1 250 ? 0.029 -4.951 -27.632 1.00 91.56 250 GLU A N 1
ATOM 1928 C CA . GLU A 1 250 ? 0.275 -3.901 -28.638 1.00 91.56 250 GLU A CA 1
ATOM 1929 C C . GLU A 1 250 ? 1.755 -3.563 -28.847 1.00 91.56 250 GLU A C 1
ATOM 1931 O O . GLU A 1 250 ? 2.087 -2.493 -29.350 1.00 91.56 250 GLU A O 1
ATOM 1936 N N . MET A 1 251 ? 2.662 -4.472 -28.480 1.00 93.75 251 MET A N 1
ATOM 1937 C CA . MET A 1 251 ? 4.068 -4.305 -28.815 1.00 93.75 251 MET A CA 1
ATOM 1938 C C . MET A 1 251 ? 4.243 -4.339 -30.342 1.00 93.75 251 MET A C 1
ATOM 1940 O O . MET A 1 251 ? 3.780 -5.292 -30.977 1.00 93.75 251 MET A O 1
ATOM 1944 N N . PRO A 1 252 ? 4.937 -3.352 -30.936 1.00 90.31 252 PRO A N 1
ATOM 1945 C CA . PRO A 1 252 ? 5.309 -3.401 -32.345 1.00 90.31 252 PRO A CA 1
ATOM 1946 C C . PRO A 1 252 ? 6.153 -4.639 -32.679 1.00 90.31 252 PRO A C 1
ATOM 1948 O O . PRO A 1 252 ? 6.827 -5.199 -31.811 1.00 90.31 252 PRO A O 1
ATOM 1951 N N . SER A 1 253 ? 6.181 -5.037 -33.953 1.00 84.94 253 SER A N 1
ATOM 1952 C CA . SER A 1 253 ? 6.977 -6.179 -34.440 1.00 84.94 253 SER A CA 1
ATOM 1953 C C . SER A 1 253 ? 8.473 -6.043 -34.124 1.00 84.94 253 SER A C 1
ATOM 1955 O O . SER A 1 253 ? 9.124 -7.022 -33.766 1.00 84.94 253 SER A O 1
ATOM 1957 N N . PHE A 1 254 ? 8.998 -4.818 -34.177 1.00 84.81 254 PHE A N 1
ATOM 1958 C CA . PHE A 1 254 ? 10.376 -4.463 -33.827 1.00 84.81 254 PHE A CA 1
ATOM 1959 C C . PHE A 1 254 ? 10.586 -4.192 -32.325 1.00 84.81 254 PHE A C 1
ATOM 1961 O O . PHE A 1 254 ? 11.642 -3.713 -31.925 1.00 84.81 254 PHE A O 1
ATOM 1968 N N . GLY A 1 255 ? 9.598 -4.472 -31.471 1.00 91.44 255 GLY A N 1
ATOM 1969 C CA . GLY A 1 255 ? 9.683 -4.283 -30.023 1.00 91.44 255 GLY A CA 1
ATOM 1970 C C . GLY A 1 255 ? 9.347 -2.872 -29.532 1.00 91.44 255 GLY A C 1
ATOM 1971 O O . GLY A 1 255 ? 9.027 -1.957 -30.291 1.00 91.44 255 GLY A O 1
ATOM 1972 N N . TRP A 1 256 ? 9.416 -2.692 -28.213 1.00 93.62 256 TRP A N 1
ATOM 1973 C CA . TRP A 1 256 ? 9.171 -1.412 -27.556 1.00 93.62 256 TRP A CA 1
ATOM 1974 C C . TRP A 1 256 ? 10.339 -0.456 -27.753 1.00 93.62 256 TRP A C 1
ATOM 1976 O O . TRP A 1 256 ? 11.475 -0.815 -27.451 1.00 93.62 256 TRP A O 1
ATOM 1986 N N . LEU A 1 257 ? 10.054 0.782 -28.157 1.00 91.94 257 LEU A N 1
ATOM 1987 C CA . LEU A 1 257 ? 11.030 1.863 -28.078 1.00 91.94 257 LEU A CA 1
ATOM 1988 C C . LEU A 1 257 ? 11.211 2.271 -26.608 1.00 91.94 257 LEU A C 1
ATOM 1990 O O . LEU A 1 257 ? 10.237 2.565 -25.903 1.00 91.94 257 LEU A O 1
ATOM 1994 N N . VAL A 1 258 ? 12.456 2.235 -26.143 1.00 94.12 258 VAL A N 1
ATOM 1995 C CA . VAL A 1 258 ? 12.847 2.588 -24.778 1.00 94.12 258 VAL A CA 1
ATOM 1996 C C . VAL A 1 258 ? 13.901 3.680 -24.845 1.00 94.12 258 VAL A C 1
ATOM 1998 O O . VAL A 1 258 ? 14.967 3.450 -25.409 1.00 94.12 258 VAL A O 1
ATOM 2001 N N . ASP A 1 259 ? 13.616 4.832 -24.243 1.00 92.50 259 ASP A N 1
ATOM 2002 C CA . ASP A 1 259 ? 14.579 5.923 -24.084 1.00 92.50 259 ASP A CA 1
ATOM 2003 C C . ASP A 1 259 ? 15.318 5.736 -22.757 1.00 92.50 259 ASP A C 1
ATOM 2005 O O . ASP A 1 259 ? 14.722 5.748 -21.672 1.00 92.50 259 ASP A O 1
ATOM 2009 N N . THR A 1 260 ? 16.629 5.529 -22.835 1.00 91.12 260 THR A N 1
ATOM 2010 C CA . THR A 1 260 ? 17.473 5.262 -21.672 1.00 91.12 260 THR A CA 1
ATOM 2011 C C . THR A 1 260 ? 17.855 6.539 -20.923 1.00 91.12 260 THR A C 1
ATOM 2013 O O . THR A 1 260 ? 18.002 6.501 -19.699 1.00 91.12 260 THR A O 1
ATOM 2016 N N . LYS A 1 261 ? 17.907 7.687 -21.612 1.00 88.94 261 LYS A N 1
ATOM 2017 C CA . LYS A 1 261 ? 18.194 8.999 -21.015 1.00 88.94 261 LYS A CA 1
ATOM 2018 C C . LYS A 1 261 ? 16.973 9.560 -20.290 1.00 88.94 261 LYS A C 1
ATOM 2020 O O . LYS A 1 261 ? 17.074 9.931 -19.122 1.00 88.94 261 LYS A O 1
ATOM 2025 N N . ALA A 1 262 ? 15.816 9.577 -20.950 1.00 89.50 262 ALA A N 1
ATOM 2026 C CA . ALA A 1 262 ? 14.551 10.004 -20.352 1.00 89.50 262 ALA A CA 1
ATOM 2027 C C . ALA A 1 262 ? 13.957 8.945 -19.404 1.00 89.50 262 ALA A C 1
ATOM 2029 O O . ALA A 1 262 ? 13.068 9.251 -18.611 1.00 89.50 262 ALA A O 1
ATOM 2030 N N . ARG A 1 263 ? 14.457 7.701 -19.460 1.00 91.56 263 ARG A N 1
ATOM 2031 C CA . ARG A 1 263 ? 13.965 6.540 -18.701 1.00 91.56 263 ARG A CA 1
ATOM 2032 C C . ARG A 1 263 ? 12.484 6.264 -18.950 1.00 91.56 263 ARG A C 1
ATOM 2034 O O . ARG A 1 263 ? 11.713 6.044 -18.011 1.00 91.56 263 ARG A O 1
ATOM 2041 N N . THR A 1 264 ? 12.097 6.258 -20.221 1.00 93.25 264 THR A N 1
ATOM 2042 C CA . THR A 1 264 ? 10.712 6.064 -20.659 1.00 93.25 264 THR A CA 1
ATOM 2043 C C . THR A 1 264 ? 10.551 4.813 -21.514 1.00 93.25 264 THR A C 1
ATOM 2045 O O . THR A 1 264 ? 11.489 4.324 -22.142 1.00 93.25 264 THR A O 1
ATOM 2048 N N . CYS A 1 265 ? 9.348 4.239 -21.503 1.00 93.94 265 CYS A N 1
ATOM 2049 C CA . CYS A 1 265 ? 8.989 3.106 -22.349 1.00 93.94 265 CYS A CA 1
ATOM 2050 C C . CYS A 1 265 ? 7.523 3.217 -22.772 1.00 93.94 265 CYS A C 1
ATOM 2052 O O . CYS A 1 265 ? 6.669 3.577 -21.967 1.00 93.94 265 CYS A O 1
ATOM 2054 N N . ALA A 1 266 ? 7.216 2.854 -24.017 1.00 90.88 266 ALA A N 1
ATOM 2055 C CA . ALA A 1 266 ? 5.855 2.939 -24.547 1.00 90.88 266 ALA A CA 1
ATOM 2056 C C . ALA A 1 266 ? 4.886 1.859 -24.015 1.00 90.88 266 ALA A C 1
ATOM 2058 O O . ALA A 1 266 ? 3.682 1.969 -24.230 1.00 90.88 266 ALA A O 1
ATOM 2059 N N . CYS A 1 267 ? 5.366 0.824 -23.312 1.00 93.50 267 CYS A N 1
ATOM 2060 C CA . CYS A 1 267 ? 4.488 -0.257 -22.857 1.00 93.50 267 CYS A CA 1
ATOM 2061 C C . CYS A 1 267 ? 3.449 0.220 -21.822 1.00 93.50 267 CYS A C 1
ATOM 2063 O O . CYS A 1 267 ? 3.726 1.059 -20.957 1.00 93.50 267 CYS A O 1
ATOM 2065 N N . ARG A 1 268 ? 2.258 -0.393 -21.838 1.00 94.75 268 ARG A N 1
ATOM 2066 C CA . ARG A 1 268 ? 1.159 -0.082 -20.900 1.00 94.75 268 ARG A CA 1
ATOM 2067 C C . ARG A 1 268 ? 1.569 -0.244 -19.436 1.00 94.75 268 ARG A C 1
ATOM 2069 O O . ARG A 1 268 ? 1.086 0.471 -18.560 1.00 94.75 268 ARG A O 1
ATOM 2076 N N . PHE A 1 269 ? 2.462 -1.194 -19.153 1.00 94.44 269 PHE A N 1
ATOM 2077 C CA . PHE A 1 269 ? 2.996 -1.386 -17.807 1.00 94.44 269 PHE A CA 1
ATOM 2078 C C . PHE A 1 269 ? 3.779 -0.154 -17.325 1.00 94.44 269 PHE A C 1
ATOM 2080 O O . PHE A 1 269 ? 3.569 0.297 -16.200 1.00 94.44 269 PHE A O 1
ATOM 2087 N N . TYR A 1 270 ? 4.618 0.437 -18.182 1.00 94.88 270 TYR A N 1
ATOM 2088 C CA . TYR A 1 270 ? 5.335 1.671 -17.858 1.00 94.88 270 TYR A CA 1
ATOM 2089 C C . TYR A 1 270 ? 4.374 2.843 -17.659 1.00 94.88 270 TYR A C 1
ATOM 2091 O O . TYR A 1 270 ? 4.491 3.542 -16.663 1.00 94.88 270 TYR A O 1
ATOM 2099 N N . GLN A 1 271 ? 3.380 3.017 -18.532 1.00 92.56 271 GLN A N 1
ATOM 2100 C CA . GLN A 1 271 ? 2.400 4.103 -18.390 1.00 92.56 271 GLN A CA 1
ATOM 2101 C C . GLN A 1 271 ? 1.676 4.077 -17.032 1.00 92.56 271 GLN A C 1
ATOM 2103 O O . GLN A 1 271 ? 1.374 5.124 -16.469 1.00 92.56 271 GLN A O 1
ATOM 2108 N N . LYS A 1 272 ? 1.428 2.883 -16.477 1.00 92.56 272 LYS A N 1
ATOM 2109 C CA . LYS A 1 272 ? 0.758 2.724 -15.180 1.00 92.56 272 LYS A CA 1
ATOM 2110 C C . LYS A 1 272 ? 1.691 2.857 -13.974 1.00 92.56 272 LYS A C 1
ATOM 2112 O O . LYS A 1 272 ? 1.264 3.349 -12.934 1.00 92.56 272 LYS A O 1
ATOM 2117 N N . TYR A 1 273 ? 2.919 2.354 -14.076 1.00 90.62 273 TYR A N 1
ATOM 2118 C CA . TYR A 1 273 ? 3.807 2.180 -12.917 1.00 90.62 273 TYR A CA 1
ATOM 2119 C C . TYR A 1 273 ? 5.110 2.984 -12.994 1.00 90.62 273 TYR A C 1
ATOM 2121 O O . TYR A 1 273 ? 5.923 2.895 -12.078 1.00 90.62 273 TYR A O 1
ATOM 2129 N N . ALA A 1 274 ? 5.339 3.720 -14.085 1.00 91.38 274 ALA A N 1
ATOM 2130 C CA . ALA A 1 274 ? 6.570 4.450 -14.406 1.00 91.38 274 ALA A CA 1
ATOM 2131 C C . ALA A 1 274 ? 7.859 3.598 -14.327 1.00 91.38 274 ALA A C 1
ATOM 2133 O O . ALA A 1 274 ? 8.972 4.112 -14.240 1.00 91.38 274 ALA A O 1
ATOM 2134 N N . ALA A 1 275 ? 7.718 2.271 -14.368 1.00 92.81 275 ALA A N 1
ATOM 2135 C CA . ALA A 1 275 ? 8.794 1.291 -14.363 1.00 92.81 275 ALA A CA 1
ATOM 2136 C C . ALA A 1 275 ? 8.300 0.024 -15.063 1.00 92.81 275 ALA A C 1
ATOM 2138 O O . ALA A 1 275 ? 7.174 -0.399 -14.828 1.00 92.81 275 ALA A O 1
ATOM 2139 N N . CYS A 1 276 ? 9.123 -0.606 -15.902 1.00 95.25 276 CYS A N 1
ATOM 2140 C CA . CYS A 1 276 ? 8.773 -1.849 -16.598 1.00 95.25 276 CYS A CA 1
ATOM 2141 C C . CYS A 1 276 ? 10.009 -2.721 -16.855 1.00 95.25 276 CYS A C 1
ATOM 2143 O O . CYS A 1 276 ? 11.146 -2.274 -16.678 1.00 95.25 276 CYS A O 1
ATOM 2145 N N . ILE A 1 277 ? 9.789 -3.965 -17.291 1.00 95.69 277 ILE A N 1
ATOM 2146 C CA . ILE A 1 277 ? 10.870 -4.909 -17.602 1.00 95.69 277 ILE A CA 1
ATOM 2147 C C . ILE A 1 277 ? 11.750 -4.448 -18.773 1.00 95.69 277 ILE A C 1
ATOM 2149 O O . ILE A 1 277 ? 12.961 -4.650 -18.710 1.00 95.69 277 ILE A O 1
ATOM 2153 N N . SER A 1 278 ? 11.174 -3.791 -19.788 1.00 96.12 278 SER A N 1
ATOM 2154 C CA . SER A 1 278 ? 11.896 -3.307 -20.973 1.00 96.12 278 SER A CA 1
ATOM 2155 C C . SER A 1 278 ? 12.846 -2.165 -20.621 1.00 96.12 278 SER A C 1
ATOM 2157 O O . SER A 1 278 ? 14.009 -2.196 -21.005 1.00 96.12 278 SER A O 1
ATOM 2159 N N . LEU A 1 279 ? 12.386 -1.212 -19.801 1.00 95.38 279 LEU A N 1
ATOM 2160 C CA . LEU A 1 279 ? 13.220 -0.138 -19.260 1.00 95.38 279 LEU A CA 1
ATOM 2161 C C . LEU A 1 279 ? 14.325 -0.682 -18.349 1.00 95.38 279 LEU A C 1
ATOM 2163 O O . LEU A 1 279 ? 15.484 -0.304 -18.485 1.00 95.38 279 LEU A O 1
ATOM 2167 N N . ALA A 1 280 ? 13.982 -1.599 -17.440 1.00 95.31 280 ALA A N 1
ATOM 2168 C CA . ALA A 1 280 ? 14.958 -2.243 -16.564 1.00 95.31 280 ALA A CA 1
ATOM 2169 C C . ALA A 1 280 ? 16.055 -2.974 -17.357 1.00 95.31 280 ALA A C 1
ATOM 2171 O O . ALA A 1 280 ? 17.231 -2.886 -17.006 1.00 95.31 280 ALA A O 1
ATOM 2172 N N . TYR A 1 281 ? 15.672 -3.667 -18.432 1.00 95.69 281 TYR A N 1
ATOM 2173 C CA . TYR A 1 281 ? 16.600 -4.354 -19.324 1.00 95.69 281 TYR A CA 1
ATOM 2174 C C . TYR A 1 281 ? 17.484 -3.367 -20.083 1.00 95.69 281 TYR A C 1
ATOM 2176 O O . TYR A 1 281 ? 18.704 -3.498 -20.041 1.00 95.69 281 TYR A O 1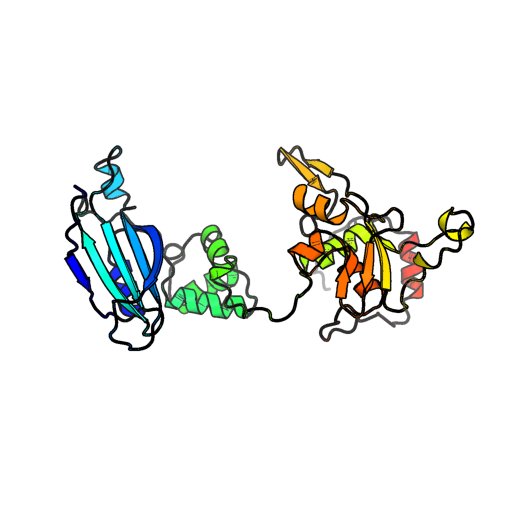
ATOM 2184 N N . ALA A 1 282 ? 16.889 -2.341 -20.693 1.00 94.25 282 ALA A N 1
ATOM 2185 C CA . ALA A 1 282 ? 17.613 -1.337 -21.461 1.00 94.25 282 ALA A CA 1
ATOM 2186 C C . ALA A 1 282 ? 18.679 -0.619 -20.624 1.00 94.25 282 ALA A C 1
ATOM 2188 O O . ALA A 1 282 ? 19.848 -0.552 -21.003 1.00 94.25 282 ALA A O 1
ATOM 2189 N N . LEU A 1 283 ? 18.306 -0.178 -19.419 1.00 93.00 283 LEU A N 1
ATOM 2190 C CA . LEU A 1 283 ? 19.246 0.428 -18.477 1.00 93.00 283 LEU A CA 1
ATOM 2191 C C . LEU A 1 283 ? 20.336 -0.554 -18.031 1.00 93.00 283 LEU A C 1
ATOM 2193 O O . LEU A 1 283 ? 21.458 -0.133 -17.756 1.00 93.00 283 LEU A O 1
ATOM 2197 N N . SER A 1 284 ? 20.029 -1.854 -17.942 1.00 92.31 284 SER A N 1
ATOM 2198 C CA . SER A 1 284 ? 21.026 -2.878 -17.613 1.00 92.31 284 SER A CA 1
ATOM 2199 C C . SER A 1 284 ? 22.043 -3.054 -18.735 1.00 92.31 284 SER A C 1
ATOM 2201 O O . SER A 1 284 ? 23.229 -3.176 -18.446 1.00 92.31 284 SER A O 1
ATOM 2203 N N . VAL A 1 285 ? 21.591 -3.074 -19.992 1.00 90.00 285 VAL A N 1
ATOM 2204 C CA . VAL A 1 285 ? 22.454 -3.218 -21.175 1.00 90.00 285 VAL A CA 1
ATOM 2205 C C . VAL A 1 285 ? 23.345 -1.988 -21.346 1.00 90.00 285 VAL A C 1
ATOM 2207 O O . VAL A 1 285 ? 24.536 -2.127 -21.600 1.00 90.00 285 VAL A O 1
ATOM 2210 N N . ARG A 1 286 ? 22.804 -0.784 -21.117 1.00 88.50 286 ARG A N 1
ATOM 2211 C CA . ARG A 1 286 ? 23.560 0.479 -21.177 1.00 88.50 286 ARG A CA 1
ATOM 2212 C C . ARG A 1 286 ? 24.407 0.771 -19.929 1.00 88.50 286 ARG A C 1
ATOM 2214 O O . ARG A 1 286 ? 25.051 1.811 -19.871 1.00 88.50 286 ARG A O 1
ATOM 2221 N N . GLY A 1 287 ? 24.397 -0.096 -18.912 1.00 85.31 287 GLY A N 1
ATOM 2222 C CA . GLY A 1 287 ? 25.148 0.118 -17.665 1.00 85.31 287 GLY A CA 1
ATOM 2223 C C . GLY A 1 287 ? 24.661 1.305 -16.817 1.00 85.31 287 GLY A C 1
ATOM 2224 O O . GLY A 1 287 ? 25.387 1.782 -15.953 1.00 85.31 287 GLY A O 1
ATOM 2225 N N . GLN A 1 288 ? 23.435 1.781 -17.046 1.00 83.94 288 GLN A N 1
ATOM 2226 C CA . GLN A 1 288 ? 22.840 2.960 -16.402 1.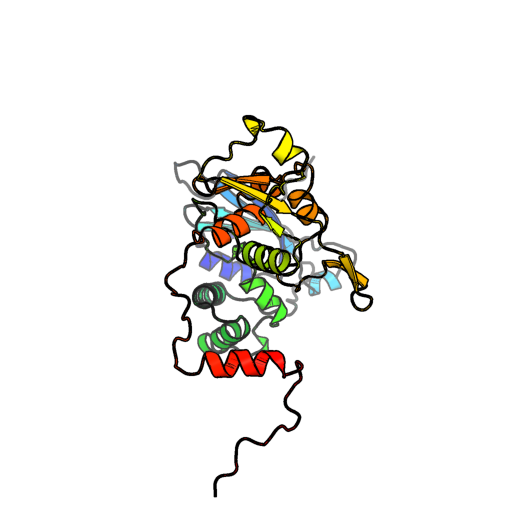00 83.94 288 GLN A CA 1
ATOM 2227 C C . GLN A 1 288 ? 21.934 2.623 -15.209 1.00 83.94 288 GLN A C 1
ATOM 2229 O O . GLN A 1 288 ? 21.387 3.522 -14.560 1.00 83.94 288 GLN A O 1
ATOM 2234 N N . LEU A 1 289 ? 21.742 1.335 -14.899 1.00 78.94 289 LEU A N 1
ATOM 2235 C CA . LEU A 1 289 ? 21.151 0.942 -13.624 1.00 78.94 289 LEU A CA 1
ATOM 2236 C C . LEU A 1 289 ? 22.081 1.415 -12.513 1.00 78.94 289 LEU A C 1
ATOM 2238 O O . LEU A 1 289 ? 23.165 0.862 -12.355 1.00 78.94 289 LEU A O 1
ATOM 2242 N N . GLY A 1 290 ? 21.643 2.439 -11.773 1.00 59.94 290 GLY A N 1
ATOM 2243 C CA . GLY A 1 290 ? 22.394 3.038 -10.679 1.00 59.94 290 GLY A CA 1
ATOM 2244 C C . GLY A 1 290 ? 22.975 1.960 -9.777 1.00 59.94 290 GLY A C 1
ATOM 2245 O O . GLY A 1 290 ? 22.270 1.354 -8.968 1.00 59.94 290 GLY A O 1
ATOM 2246 N N . THR A 1 291 ? 24.272 1.715 -9.931 1.00 46.56 291 THR A N 1
ATOM 2247 C CA . THR A 1 291 ? 25.076 0.999 -8.958 1.00 46.56 291 THR A CA 1
ATOM 2248 C C . THR A 1 291 ? 25.102 1.894 -7.734 1.00 46.56 291 THR A C 1
ATOM 2250 O O . THR A 1 291 ? 25.944 2.781 -7.616 1.00 46.56 291 THR A O 1
ATOM 2253 N N . GLY A 1 292 ? 24.140 1.715 -6.832 1.00 45.12 292 GLY A N 1
ATOM 2254 C CA . GLY A 1 292 ? 24.304 2.190 -5.469 1.00 45.12 292 GLY A CA 1
ATOM 2255 C C . GLY A 1 292 ? 25.585 1.560 -4.940 1.00 45.12 292 GLY A C 1
ATOM 2256 O O . GLY A 1 292 ? 25.581 0.366 -4.672 1.00 45.12 292 GLY A O 1
ATOM 2257 N N . GLN A 1 293 ? 26.674 2.332 -4.930 1.00 39.91 293 GLN A N 1
ATOM 2258 C CA . GLN A 1 293 ? 27.978 2.078 -4.308 1.00 39.91 293 GLN A CA 1
ATOM 2259 C C . GLN A 1 293 ? 28.303 0.618 -3.944 1.00 39.91 293 GLN A C 1
ATOM 2261 O O . GLN A 1 293 ? 28.629 0.298 -2.803 1.00 39.91 293 GLN A O 1
ATOM 2266 N N . ARG A 1 294 ? 28.237 -0.290 -4.912 1.00 44.19 294 ARG A N 1
ATOM 2267 C CA . ARG A 1 294 ? 28.855 -1.609 -4.830 1.00 44.19 294 ARG A CA 1
ATOM 2268 C C . ARG A 1 294 ? 29.363 -1.917 -6.217 1.00 44.19 294 ARG A C 1
ATOM 2270 O O . ARG A 1 294 ? 28.606 -2.366 -7.076 1.00 44.19 294 ARG A O 1
ATOM 2277 N N . GLU A 1 295 ? 30.638 -1.606 -6.429 1.00 39.44 295 GLU A N 1
ATOM 2278 C CA . GLU A 1 295 ? 31.388 -2.150 -7.549 1.00 39.44 295 GLU A CA 1
ATOM 2279 C C . GLU A 1 295 ? 31.108 -3.649 -7.626 1.00 39.44 295 GLU A C 1
ATOM 2281 O O . GLU A 1 295 ? 31.160 -4.370 -6.624 1.00 39.44 295 GLU A O 1
ATOM 2286 N N . THR A 1 296 ? 30.775 -4.122 -8.823 1.00 47.78 296 THR A N 1
ATOM 2287 C CA . THR A 1 296 ? 30.741 -5.556 -9.076 1.00 47.78 296 THR A CA 1
ATOM 2288 C C . THR A 1 296 ? 32.169 -6.051 -8.872 1.00 47.78 296 THR A C 1
ATOM 2290 O O . THR A 1 296 ? 33.021 -5.837 -9.731 1.00 47.78 296 THR A O 1
ATOM 2293 N N . LEU A 1 297 ? 32.454 -6.657 -7.716 1.00 49.78 297 LEU A N 1
ATOM 2294 C CA . LEU A 1 297 ? 33.742 -7.279 -7.423 1.00 49.78 297 LEU A CA 1
ATOM 2295 C C . LEU A 1 297 ? 33.945 -8.432 -8.404 1.00 49.78 297 LEU A C 1
ATOM 2297 O O . LEU A 1 297 ? 33.499 -9.559 -8.192 1.00 49.78 297 LEU A O 1
ATOM 2301 N N . VAL A 1 298 ? 34.604 -8.137 -9.519 1.00 51.22 298 VAL A N 1
ATOM 2302 C CA . VAL A 1 298 ? 35.061 -9.158 -10.451 1.00 51.22 298 VAL A CA 1
ATOM 2303 C C . VAL A 1 298 ? 36.305 -9.773 -9.825 1.00 51.22 298 VAL A C 1
ATOM 2305 O O . VAL A 1 298 ? 37.301 -9.081 -9.622 1.00 51.22 298 VAL A O 1
ATOM 2308 N N . TYR A 1 299 ? 36.272 -11.064 -9.498 1.00 52.25 299 TYR A N 1
ATOM 2309 C CA . TYR A 1 299 ? 37.466 -11.768 -9.033 1.00 52.25 299 TYR A CA 1
ATOM 2310 C C . TYR A 1 299 ? 38.538 -11.726 -10.136 1.00 52.25 299 TYR A C 1
ATOM 2312 O O . TYR A 1 299 ? 38.400 -12.367 -11.179 1.00 52.25 299 TYR A O 1
ATOM 2320 N N . ARG A 1 300 ? 39.602 -10.947 -9.909 1.00 57.94 300 ARG A N 1
ATOM 2321 C CA . ARG A 1 300 ? 40.770 -10.806 -10.801 1.00 57.94 300 ARG A CA 1
ATOM 2322 C C . ARG A 1 300 ? 41.953 -11.682 -10.372 1.00 57.94 300 ARG A C 1
ATOM 2324 O O . ARG A 1 300 ? 43.081 -11.437 -10.781 1.00 57.94 300 ARG A O 1
ATOM 2331 N N . GLY A 1 301 ? 41.715 -12.686 -9.529 1.00 66.31 301 GLY A N 1
ATOM 2332 C CA . GLY A 1 301 ? 42.768 -13.596 -9.092 1.00 66.31 301 GLY A CA 1
ATOM 2333 C C . GLY A 1 301 ? 43.243 -14.535 -10.215 1.00 66.31 301 GLY A C 1
ATOM 2334 O O . GLY A 1 301 ? 42.490 -14.824 -11.152 1.00 66.31 301 GLY A O 1
ATOM 2335 N N . PRO A 1 302 ? 44.472 -15.068 -10.111 1.00 52.91 302 PRO A N 1
ATOM 2336 C CA . PRO A 1 302 ? 45.144 -15.831 -11.172 1.00 52.91 302 PRO A CA 1
ATOM 2337 C C . PRO A 1 302 ? 44.432 -17.135 -11.590 1.00 52.91 302 PRO A C 1
ATOM 2339 O O . PRO A 1 302 ? 44.709 -17.683 -12.652 1.00 52.91 302 PRO A O 1
ATOM 2342 N N . ASN A 1 303 ? 43.454 -17.613 -10.814 1.00 54.94 303 ASN A N 1
ATOM 2343 C CA . ASN A 1 303 ? 42.735 -18.867 -11.070 1.00 54.94 303 ASN A CA 1
ATOM 2344 C C . ASN A 1 303 ? 41.557 -18.767 -12.063 1.00 54.94 303 ASN A C 1
ATOM 2346 O O . ASN A 1 303 ? 40.832 -19.747 -12.245 1.00 54.94 303 ASN A O 1
ATOM 2350 N N . LYS A 1 304 ? 41.355 -17.629 -12.746 1.00 54.28 304 LYS A N 1
ATOM 2351 C CA . LYS A 1 304 ? 40.245 -17.453 -13.709 1.00 54.28 304 LYS A CA 1
ATOM 2352 C C . LYS A 1 304 ? 40.258 -18.495 -14.842 1.00 54.28 304 LYS A C 1
ATOM 2354 O O . LYS A 1 304 ? 39.205 -19.016 -15.194 1.00 54.28 304 LYS A O 1
ATOM 2359 N N . LYS A 1 305 ? 41.439 -18.858 -15.361 1.00 55.88 305 LYS A N 1
ATOM 2360 C CA . LYS A 1 305 ? 41.581 -19.901 -16.401 1.00 55.88 305 LYS A CA 1
ATOM 2361 C C . LYS A 1 305 ? 41.226 -21.305 -15.894 1.00 55.88 305 LYS A C 1
ATOM 2363 O O . LYS A 1 305 ? 40.632 -22.079 -16.634 1.00 55.88 305 LYS A O 1
ATOM 2368 N N . ARG A 1 306 ? 41.525 -21.609 -14.626 1.00 54.66 306 ARG A N 1
ATOM 2369 C CA . ARG A 1 306 ? 41.292 -22.936 -14.030 1.00 54.66 306 ARG A CA 1
ATOM 2370 C C . ARG A 1 306 ? 39.805 -23.227 -13.805 1.00 54.66 306 ARG A C 1
ATOM 2372 O O . ARG A 1 306 ? 39.395 -24.377 -13.865 1.00 54.66 306 ARG A O 1
ATOM 2379 N N . ARG A 1 307 ? 38.996 -22.184 -13.582 1.00 55.59 307 ARG A N 1
ATOM 2380 C CA . ARG A 1 307 ? 37.545 -22.310 -13.356 1.00 55.59 307 ARG A CA 1
ATOM 2381 C C . ARG A 1 307 ? 36.738 -22.476 -14.647 1.00 55.59 307 ARG A C 1
ATOM 2383 O O . ARG A 1 307 ? 35.793 -23.253 -14.672 1.00 55.59 307 ARG A O 1
ATOM 2390 N N . LEU A 1 308 ? 37.161 -21.810 -15.724 1.00 55.06 308 LEU A N 1
ATOM 2391 C CA . LEU A 1 308 ? 36.553 -21.967 -17.053 1.00 55.06 308 LEU A CA 1
ATOM 2392 C C . LEU A 1 308 ? 36.737 -23.390 -17.609 1.00 55.06 308 LEU A C 1
ATOM 2394 O O . LEU A 1 308 ? 35.887 -23.875 -18.343 1.00 55.06 308 LEU A O 1
ATOM 2398 N N . GLN A 1 309 ? 37.819 -24.078 -17.227 1.00 51.88 309 GLN A N 1
ATOM 2399 C CA . GLN A 1 309 ? 38.020 -25.488 -17.575 1.00 51.88 309 GLN A CA 1
ATOM 2400 C C . GLN A 1 309 ? 37.168 -26.442 -16.722 1.00 51.88 309 GLN A C 1
ATOM 2402 O O . GLN A 1 309 ? 36.721 -27.458 -17.243 1.00 51.88 309 GLN A O 1
ATOM 2407 N N . SER A 1 310 ? 36.882 -26.113 -15.454 1.00 49.34 310 SER A N 1
ATOM 2408 C CA . SER A 1 310 ? 36.014 -26.944 -14.600 1.00 49.34 310 SER A CA 1
ATOM 2409 C C . SER A 1 310 ? 34.520 -26.796 -14.906 1.00 49.34 310 SER A C 1
ATOM 2411 O O . SER A 1 310 ? 33.767 -27.742 -14.710 1.00 49.34 310 SER A O 1
ATOM 2413 N N . GLU A 1 311 ? 34.075 -25.636 -15.407 1.00 48.28 311 GLU A N 1
ATOM 2414 C CA . GLU A 1 311 ? 32.662 -25.417 -15.773 1.00 48.28 311 GLU A CA 1
ATOM 2415 C C . GLU A 1 311 ? 32.214 -26.266 -16.975 1.00 48.28 311 GLU A C 1
ATOM 2417 O O . GLU A 1 311 ? 31.035 -26.583 -17.080 1.00 48.28 311 GLU A O 1
ATOM 2422 N N . ASN A 1 312 ? 33.144 -26.715 -17.826 1.00 45.56 312 ASN A N 1
ATOM 2423 C CA . ASN A 1 312 ? 32.842 -27.617 -18.944 1.00 45.56 312 ASN A CA 1
ATOM 2424 C C . ASN A 1 312 ? 32.831 -29.113 -18.569 1.00 45.56 312 ASN A C 1
ATOM 2426 O O . ASN A 1 312 ? 32.591 -29.938 -19.445 1.00 45.56 312 ASN A O 1
ATOM 2430 N N . GLN A 1 313 ? 33.103 -29.486 -17.312 1.00 45.75 313 GLN A N 1
ATOM 2431 C CA . GLN A 1 313 ? 33.202 -30.900 -16.904 1.00 45.75 313 GLN A CA 1
ATOM 2432 C C . GLN A 1 313 ? 32.406 -31.273 -15.649 1.00 45.75 313 GLN A C 1
ATOM 2434 O O . GLN A 1 313 ? 32.458 -32.427 -15.232 1.00 45.75 313 GLN A O 1
ATOM 2439 N N . GLN A 1 314 ? 31.668 -30.346 -15.035 1.00 45.53 314 GLN A N 1
ATOM 2440 C CA . GLN A 1 314 ? 30.987 -30.631 -13.773 1.00 45.53 314 GLN A CA 1
ATOM 2441 C C . GLN A 1 314 ? 29.472 -30.477 -13.902 1.00 45.53 314 GLN A C 1
ATOM 2443 O O . GLN A 1 314 ? 28.936 -29.370 -13.894 1.00 45.53 314 GLN A O 1
ATOM 2448 N N . GLU A 1 315 ? 28.785 -31.617 -14.001 1.00 39.41 315 GLU A N 1
ATOM 2449 C CA . GLU A 1 315 ? 27.336 -31.697 -13.836 1.00 39.41 315 GLU A CA 1
ATOM 2450 C C . GLU A 1 315 ? 26.943 -31.152 -12.457 1.00 39.41 315 GLU A C 1
ATOM 2452 O O . GLU A 1 315 ? 27.549 -31.455 -11.424 1.00 39.41 315 GLU A O 1
ATOM 2457 N N . SER A 1 316 ? 25.920 -30.304 -12.447 1.00 41.12 316 SER A N 1
ATOM 2458 C CA . SER A 1 316 ? 25.343 -29.704 -11.251 1.00 41.12 316 SER A CA 1
ATOM 2459 C C . SER A 1 316 ? 24.769 -30.775 -10.318 1.00 41.12 316 SER A C 1
ATOM 2461 O O . SER A 1 316 ? 23.643 -31.232 -10.503 1.00 41.12 316 SER A O 1
ATOM 2463 N N . GLY A 1 317 ? 25.528 -31.133 -9.282 1.00 40.56 317 GLY A N 1
ATOM 2464 C CA . GLY A 1 317 ? 25.115 -32.032 -8.209 1.00 40.56 317 GLY A CA 1
ATOM 2465 C C . GLY A 1 317 ? 25.752 -31.653 -6.870 1.00 40.56 317 GLY A C 1
ATOM 2466 O O . GLY A 1 317 ? 26.865 -31.130 -6.806 1.00 40.56 317 GLY A O 1
ATOM 2467 N N . ARG A 1 318 ? 25.019 -31.902 -5.779 1.00 43.12 318 ARG A N 1
ATOM 2468 C CA . ARG A 1 318 ? 25.511 -31.811 -4.395 1.00 43.12 318 ARG A CA 1
ATOM 2469 C C . ARG A 1 318 ? 26.742 -32.724 -4.243 1.00 43.12 318 ARG A C 1
ATOM 2471 O O . ARG A 1 318 ? 26.681 -33.853 -4.726 1.00 43.12 318 ARG A O 1
ATOM 2478 N N . PRO A 1 319 ? 27.829 -32.297 -3.573 1.00 49.91 319 PRO A N 1
ATOM 2479 C CA . PRO A 1 319 ? 28.984 -33.165 -3.362 1.00 49.91 319 PRO A CA 1
ATOM 2480 C C . PRO A 1 319 ? 28.552 -34.465 -2.654 1.00 49.91 319 PRO A C 1
ATOM 2482 O O . PRO A 1 319 ? 27.767 -34.397 -1.703 1.00 49.91 319 PRO A O 1
ATOM 2485 N N . PRO A 1 320 ? 29.037 -35.638 -3.102 1.00 43.53 320 PRO A N 1
ATOM 2486 C CA . PRO A 1 320 ? 28.493 -36.941 -2.714 1.00 43.53 320 PRO A CA 1
ATOM 2487 C C . PRO A 1 320 ? 28.841 -37.376 -1.282 1.00 43.53 320 PRO A C 1
ATOM 2489 O O . PRO A 1 320 ? 28.346 -38.401 -0.826 1.00 43.53 320 PRO A O 1
ATOM 2492 N N . GLN A 1 321 ? 29.651 -36.616 -0.538 1.00 42.19 321 GLN A N 1
ATOM 2493 C CA . GLN A 1 321 ? 29.973 -36.926 0.856 1.00 42.19 321 GLN A CA 1
ATOM 2494 C C . GLN A 1 321 ? 29.961 -35.669 1.730 1.00 42.19 321 GLN A C 1
ATOM 2496 O O . GLN A 1 321 ? 30.755 -34.746 1.552 1.00 42.19 321 GLN A O 1
ATOM 2501 N N . SER A 1 322 ? 29.062 -35.651 2.714 1.00 42.25 322 SER A N 1
ATOM 2502 C CA . SER A 1 322 ? 29.088 -34.716 3.836 1.00 42.25 322 SER A CA 1
ATOM 2503 C C . SER A 1 322 ? 30.079 -35.216 4.891 1.00 42.25 322 SER A C 1
ATOM 2505 O O . SER A 1 322 ? 29.740 -36.077 5.700 1.00 42.25 322 SER A O 1
ATOM 2507 N N . GLY A 1 323 ? 31.305 -34.695 4.885 1.00 48.34 323 GLY A N 1
ATOM 2508 C CA . GLY A 1 323 ? 32.247 -34.895 5.988 1.00 48.34 323 GLY A CA 1
ATOM 2509 C C . GLY A 1 323 ? 31.909 -33.986 7.176 1.00 48.34 323 GLY A C 1
ATOM 2510 O O . GLY A 1 323 ? 31.638 -32.800 6.989 1.00 48.34 323 GLY A O 1
ATOM 2511 N N . TYR A 1 324 ? 31.918 -34.530 8.395 1.00 47.19 324 TYR A N 1
ATOM 2512 C CA . TYR A 1 324 ? 31.753 -33.758 9.630 1.00 47.19 324 TYR A CA 1
ATOM 2513 C C . TYR A 1 324 ? 32.950 -32.817 9.850 1.00 47.19 324 TYR A C 1
ATOM 2515 O O . TYR A 1 324 ? 34.104 -33.225 9.753 1.00 47.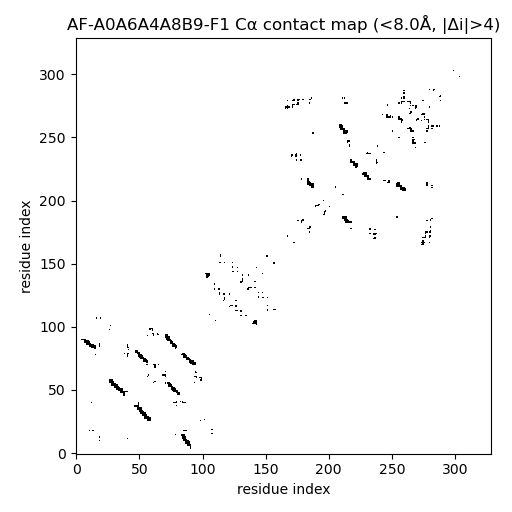19 324 TYR A O 1
ATOM 2523 N N . ALA A 1 325 ? 32.668 -31.555 10.184 1.00 47.84 325 ALA A N 1
ATOM 2524 C CA . ALA A 1 325 ? 33.634 -30.454 10.269 1.00 47.84 325 ALA A CA 1
ATOM 2525 C C . ALA A 1 325 ? 34.582 -30.484 11.489 1.00 47.84 325 ALA A C 1
ATOM 2527 O O . ALA A 1 325 ? 35.164 -29.459 11.834 1.00 47.84 325 ALA A O 1
ATOM 2528 N N . LEU A 1 326 ? 34.747 -31.626 12.158 1.00 50.03 326 LEU A N 1
ATOM 2529 C CA . LEU A 1 326 ? 35.648 -31.767 13.301 1.00 50.03 326 LEU A CA 1
ATOM 2530 C C . LEU A 1 326 ? 36.333 -33.134 13.268 1.00 50.03 326 LEU A C 1
ATOM 2532 O O . LEU A 1 326 ? 35.814 -34.108 13.794 1.00 50.03 326 LEU A O 1
ATOM 2536 N N . ASN A 1 327 ? 37.524 -33.178 12.679 1.00 36.56 327 ASN A N 1
ATOM 2537 C CA . ASN A 1 327 ? 38.583 -34.094 13.090 1.00 36.56 327 ASN A CA 1
ATOM 2538 C C . ASN A 1 327 ? 39.919 -33.368 12.906 1.00 36.56 327 ASN A C 1
ATOM 2540 O O . ASN A 1 327 ? 40.452 -33.282 11.803 1.00 36.56 327 ASN A O 1
ATOM 2544 N N . ARG A 1 328 ? 40.422 -32.797 14.004 1.00 37.56 328 ARG A N 1
ATOM 2545 C CA . ARG A 1 328 ? 41.841 -32.480 14.174 1.00 37.56 328 ARG A CA 1
ATOM 2546 C C . ARG A 1 328 ? 42.475 -33.664 14.902 1.00 37.56 328 ARG A C 1
ATOM 2548 O O . ARG A 1 328 ? 42.015 -34.016 15.986 1.00 37.56 328 ARG A O 1
ATOM 2555 N N . ARG A 1 329 ? 43.515 -34.241 14.314 1.00 39.50 329 ARG A N 1
ATOM 2556 C CA . ARG A 1 329 ? 44.640 -34.823 15.045 1.00 39.50 329 ARG A CA 1
ATOM 2557 C C . ARG A 1 329 ? 45.888 -34.120 14.551 1.00 39.50 329 ARG A C 1
ATOM 2559 O O . ARG A 1 329 ? 45.924 -33.840 13.332 1.00 39.50 329 ARG A O 1
#